Protein AF-F4WDV2-F1 (afdb_monomer)

Radius of gyration: 18.61 Å; Cα contacts (8 Å, |Δi|>4): 476; chains: 1; bounding box: 48×46×58 Å

pLDDT: mean 90.35, std 10.45, range [56.59, 98.81]

Nearest PDB structures (foldseek):
  6tpf-assembly1_A  TM=8.738E-01  e=5.816E-23  Homo sapiens
  5vo6-assembly1_A  TM=8.612E-01  e=1.354E-22  Homo sapiens
  5k7g-assembly4_D  TM=7.575E-01  e=7.265E-16  Homo sapiens
  2y7j-assembly1_B  TM=7.746E-01  e=2.003E-15  Homo sapiens
  2y7j-assembly1_D  TM=7.684E-01  e=1.790E-15  Homo sapiens

InterPro domains:
  IPR000719 Protein kinase domain [PS50011] (7-272)
  IPR001245 Serine-threonine/tyrosine-protein kinase, catalytic domain [PF07714] (9-269)
  IPR001245 Serine-threonine/tyrosine-protein kinase, catalytic domain [PR00109] (84-97)
  IPR001245 Serine-threonine/tyrosine-protein kinase, catalytic domain [PR00109] (123-141)
  IPR001245 Serine-threonine/tyrosine-protein kinase, catalytic domain [PR00109] (175-185)
  IPR001245 Serine-threonine/tyrosine-protein kinase, catalytic domain [PR00109] (194-216)
  IPR001245 Serine-threonine/tyrosine-protein kinase, catalytic domain [PR00109] (240-262)
  IPR008266 Tyrosine-protein kinase, active site [PS00109] (129-141)
  IPR011009 Protein kinase-like domain superfamily [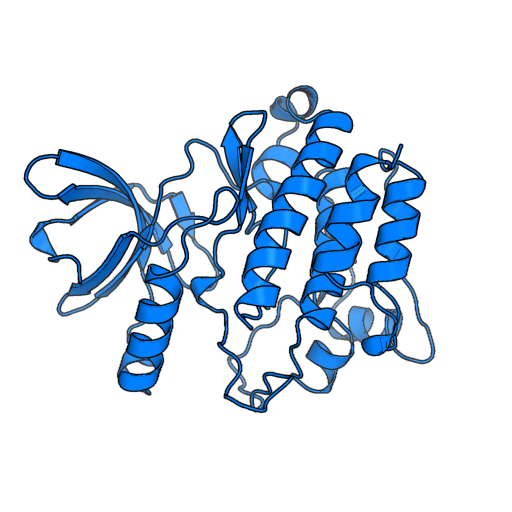SSF56112] (5-269)
  IPR017441 Protein kinase, ATP binding site [PS00107] (13-38)
  IPR020635 Tyrosine-protein kinase, catalytic domain [SM00219] (7-269)
  IPR050198 Non-receptor tyrosine kinases involved in cell signaling [PTHR24418] (2-265)

Organism: Acromyrmex echinatior (NCBI:txid103372)

Sequence (273 aa):
MIPADAIIVNKELGTGEFGVVQQGVWTNDGERIQVAIKCLSRERMQNNPIEFLKEAAIMHAIDHEHIVRLYGVVLDTNSLMLVTELAPLRSLLECLKEPSLRASFPVLSLCDFAVQIADGMQYLEAKRLIHRDLAARNILVFSKNKVKISDFGLSRALGVGKDYYQTNFNVNLKLPIAWCAPECISYLKFTSASDVWAYGVTLYEMFSYGFQPWAALTGHQILEAIDEPNFQRLEQPECCPKDYFTLMQQCWQHEPSKRPKFSELINVLPDLK

Mean predicted aligned error: 4.92 Å

Structure (mmCIF, N/CA/C/O backbone):
data_AF-F4WDV2-F1
#
_entry.id   AF-F4WDV2-F1
#
loop_
_atom_site.group_PDB
_atom_site.id
_atom_site.type_symbol
_atom_site.label_atom_id
_atom_site.label_alt_id
_atom_site.label_comp_id
_atom_site.label_asym_id
_atom_site.label_entity_id
_atom_site.label_seq_id
_atom_site.pdbx_PDB_ins_code
_atom_site.Cartn_x
_atom_site.Cartn_y
_atom_site.Cart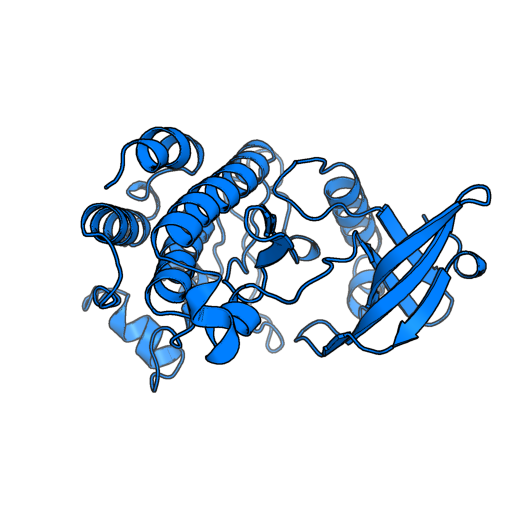n_z
_atom_site.occupancy
_atom_site.B_iso_or_equiv
_atom_site.auth_seq_id
_atom_site.auth_comp_id
_atom_site.auth_asym_id
_atom_site.auth_atom_id
_atom_site.pdbx_PDB_model_num
ATOM 1 N N . MET A 1 1 ? 10.406 -15.968 -15.740 1.00 86.94 1 MET A N 1
ATOM 2 C CA . MET A 1 1 ? 11.768 -15.392 -15.693 1.00 86.94 1 MET A CA 1
ATOM 3 C C . MET A 1 1 ? 11.940 -14.542 -16.930 1.00 86.94 1 MET A C 1
ATOM 5 O O . MET A 1 1 ? 11.650 -15.048 -18.004 1.00 86.94 1 MET A O 1
ATOM 9 N N . ILE A 1 2 ? 12.355 -13.288 -16.780 1.00 91.75 2 ILE A N 1
ATOM 10 C CA . ILE A 1 2 ? 12.647 -12.404 -17.913 1.00 91.75 2 ILE A CA 1
ATOM 11 C C . ILE A 1 2 ? 14.164 -12.457 -18.176 1.00 91.75 2 ILE A C 1
ATOM 13 O O . ILE A 1 2 ? 14.927 -12.314 -17.213 1.00 91.75 2 ILE A O 1
ATOM 17 N N . PRO A 1 3 ? 14.615 -12.695 -19.423 1.00 92.06 3 PRO A N 1
ATOM 18 C CA . PRO A 1 3 ? 16.031 -12.628 -19.786 1.00 92.06 3 PRO A CA 1
ATOM 19 C C . PRO A 1 3 ? 16.625 -11.241 -19.503 1.00 92.06 3 PRO A C 1
ATOM 21 O O . PRO A 1 3 ? 15.965 -10.226 -19.718 1.00 92.06 3 PRO A O 1
ATOM 24 N N . ALA A 1 4 ? 17.861 -11.178 -19.004 1.00 91.31 4 ALA A N 1
ATOM 25 C CA . ALA A 1 4 ? 18.482 -9.905 -18.627 1.00 91.31 4 ALA A CA 1
ATOM 26 C C . ALA A 1 4 ? 18.719 -8.978 -19.832 1.00 91.31 4 ALA A C 1
ATOM 28 O O . ALA A 1 4 ? 18.536 -7.770 -19.727 1.00 91.31 4 ALA A O 1
ATOM 29 N N . ASP A 1 5 ? 19.055 -9.555 -20.983 1.00 92.44 5 ASP A N 1
ATOM 30 C CA . ASP A 1 5 ? 19.233 -8.873 -22.268 1.00 92.44 5 ASP A CA 1
ATOM 31 C C . ASP A 1 5 ? 17.917 -8.368 -22.885 1.00 92.44 5 ASP A C 1
ATOM 33 O O . ASP A 1 5 ? 17.935 -7.486 -23.743 1.00 92.44 5 ASP A O 1
ATOM 37 N N . ALA A 1 6 ? 16.769 -8.863 -22.413 1.00 94.38 6 ALA A N 1
ATOM 38 C CA . ALA A 1 6 ? 15.453 -8.362 -22.797 1.00 94.38 6 ALA A CA 1
ATOM 39 C C . ALA A 1 6 ? 15.062 -7.063 -22.065 1.00 94.38 6 ALA A C 1
ATOM 41 O O . ALA A 1 6 ? 14.033 -6.465 -22.397 1.00 94.38 6 ALA A O 1
ATOM 42 N N . ILE A 1 7 ? 15.846 -6.624 -21.074 1.00 94.75 7 ILE A N 1
ATOM 43 C CA . ILE A 1 7 ? 15.585 -5.429 -20.269 1.00 94.75 7 ILE A CA 1
ATOM 44 C C . ILE A 1 7 ? 16.608 -4.336 -20.568 1.00 94.75 7 ILE A C 1
ATOM 46 O O . ILE A 1 7 ? 17.814 -4.533 -20.467 1.00 94.75 7 ILE A O 1
ATOM 50 N N . ILE A 1 8 ? 16.103 -3.137 -20.847 1.00 94.25 8 ILE A N 1
ATOM 51 C CA . ILE A 1 8 ? 16.900 -1.912 -20.904 1.00 94.25 8 ILE A CA 1
ATOM 52 C C . ILE A 1 8 ? 16.473 -1.025 -19.739 1.00 94.25 8 ILE A C 1
ATOM 54 O O . ILE A 1 8 ? 15.312 -0.624 -19.651 1.00 94.25 8 ILE A O 1
ATOM 58 N N . VAL A 1 9 ? 17.411 -0.731 -18.841 1.00 92.00 9 VAL A N 1
ATOM 59 C CA . VAL A 1 9 ? 17.206 0.188 -17.716 1.00 92.00 9 VAL A CA 1
ATOM 60 C C . VAL A 1 9 ? 17.490 1.616 -18.181 1.00 92.00 9 VAL A C 1
ATOM 62 O O . VAL A 1 9 ? 18.528 1.875 -18.788 1.00 92.00 9 VAL A O 1
ATOM 65 N N . ASN A 1 10 ? 16.576 2.543 -17.891 1.00 91.06 10 ASN A N 1
ATOM 66 C CA . ASN A 1 10 ? 16.672 3.943 -18.297 1.00 91.06 10 ASN A CA 1
ATOM 67 C C . ASN A 1 10 ? 16.917 4.844 -17.071 1.00 91.06 10 ASN A C 1
ATOM 69 O O . ASN A 1 10 ? 17.945 4.739 -16.406 1.00 91.06 10 ASN A O 1
ATOM 73 N N . LYS A 1 11 ? 15.992 5.772 -16.790 1.00 91.00 11 LYS A N 1
ATOM 74 C CA . LYS A 1 11 ? 16.115 6.764 -15.717 1.00 91.00 11 LYS A CA 1
ATOM 75 C C . LYS A 1 11 ? 15.611 6.224 -14.385 1.00 91.00 11 LYS A C 1
ATOM 77 O O . LYS A 1 11 ? 14.687 5.416 -14.341 1.00 91.00 11 LYS A O 1
ATOM 82 N N . GLU A 1 12 ? 16.169 6.742 -13.301 1.00 91.31 12 GLU A N 1
ATOM 83 C CA . GLU A 1 12 ? 15.612 6.558 -11.964 1.00 91.31 12 GLU A CA 1
ATOM 84 C C . GLU A 1 12 ? 14.251 7.263 -11.843 1.00 91.31 12 GLU A C 1
ATOM 86 O O . GLU A 1 12 ? 14.066 8.375 -12.343 1.00 91.31 12 GLU A O 1
ATOM 91 N N . LEU A 1 13 ? 13.289 6.584 -11.216 1.00 85.56 13 LEU A N 1
ATOM 92 C CA . LEU A 1 13 ? 11.978 7.133 -10.858 1.00 85.56 13 LEU A CA 1
ATOM 93 C C . LEU A 1 13 ? 11.937 7.544 -9.388 1.00 85.56 13 LEU A C 1
ATOM 95 O O . LEU A 1 13 ? 11.298 8.534 -9.048 1.00 85.56 13 LEU A O 1
ATOM 99 N N . GLY A 1 14 ? 12.638 6.803 -8.535 1.00 78.44 14 GLY A N 1
ATOM 100 C CA . GLY A 1 14 ? 12.817 7.145 -7.137 1.00 78.44 14 GLY A CA 1
ATOM 101 C C . GLY A 1 14 ? 13.611 6.085 -6.391 1.00 78.44 14 GLY A C 1
ATOM 102 O O . GLY A 1 14 ? 13.756 4.947 -6.841 1.00 78.44 14 GLY A O 1
ATOM 103 N N . THR A 1 15 ? 14.087 6.463 -5.213 1.00 75.06 15 THR A N 1
ATOM 104 C CA . THR A 1 15 ? 14.753 5.561 -4.279 1.00 75.06 15 THR A CA 1
ATOM 105 C C . THR A 1 15 ? 13.826 5.307 -3.094 1.00 75.06 15 THR A C 1
ATOM 107 O O . THR A 1 15 ? 13.416 6.240 -2.405 1.00 75.06 15 THR A O 1
ATOM 110 N N . GLY A 1 16 ? 13.476 4.040 -2.874 1.00 64.38 16 GLY A N 1
ATOM 111 C CA . GLY A 1 16 ? 12.686 3.592 -1.732 1.00 64.38 16 GLY A CA 1
ATOM 112 C C . GLY A 1 16 ? 13.528 2.803 -0.732 1.00 64.38 16 GLY A C 1
ATOM 113 O O . GLY A 1 16 ? 14.703 2.518 -0.952 1.00 64.38 16 GLY A O 1
ATOM 114 N N . GLU A 1 17 ? 12.899 2.384 0.365 1.00 59.44 17 GLU A N 1
ATOM 115 C CA . GLU A 1 17 ? 13.552 1.598 1.423 1.00 59.44 17 GLU A CA 1
ATOM 116 C C . GLU A 1 17 ? 14.180 0.292 0.903 1.00 59.44 17 GLU A C 1
ATOM 118 O O . GLU A 1 17 ? 15.221 -0.152 1.382 1.00 59.44 17 GLU A O 1
ATOM 123 N N . PHE A 1 18 ? 13.559 -0.304 -0.113 1.00 61.72 18 PHE A N 1
ATOM 124 C CA . PHE A 1 18 ? 13.916 -1.621 -0.638 1.00 61.72 18 PHE A CA 1
ATOM 125 C C . PHE A 1 18 ? 14.777 -1.564 -1.901 1.00 61.72 18 PHE A C 1
ATOM 127 O O . PHE A 1 18 ? 14.960 -2.593 -2.553 1.00 61.72 18 PHE A O 1
ATOM 134 N N . GLY A 1 19 ? 15.278 -0.378 -2.249 1.00 72.00 19 GLY A N 1
ATOM 135 C CA . GLY A 1 19 ? 16.142 -0.155 -3.400 1.00 72.00 19 GLY A CA 1
ATOM 136 C C . GLY A 1 19 ? 15.630 0.924 -4.345 1.00 72.00 19 GLY A C 1
ATOM 137 O O . GLY A 1 19 ? 14.669 1.646 -4.071 1.00 72.00 19 GLY A O 1
ATOM 138 N N . VAL A 1 20 ? 16.313 1.023 -5.478 1.00 82.56 20 VAL A N 1
ATOM 139 C CA . VAL A 1 20 ? 16.042 2.009 -6.523 1.00 82.56 20 VAL A CA 1
ATOM 140 C C . VAL A 1 20 ? 14.971 1.455 -7.461 1.00 82.56 20 VAL A C 1
ATOM 142 O O . VAL A 1 20 ? 15.048 0.303 -7.902 1.00 82.56 20 VAL A O 1
ATOM 145 N N . VAL A 1 21 ? 13.968 2.280 -7.759 1.00 88.56 21 VAL A N 1
ATOM 146 C CA . VAL A 1 21 ? 12.977 2.031 -8.803 1.00 88.56 21 VAL A CA 1
ATOM 147 C C . VAL A 1 21 ? 13.372 2.833 -10.033 1.00 88.56 21 VAL A C 1
ATOM 149 O O . VAL A 1 21 ? 13.553 4.050 -9.979 1.00 88.56 21 VAL A O 1
ATOM 152 N N . GLN A 1 22 ? 13.502 2.146 -11.158 1.00 91.94 22 GLN A N 1
ATOM 153 C CA . GLN A 1 22 ? 13.933 2.721 -12.424 1.00 91.94 22 GLN A CA 1
ATOM 154 C C . GLN A 1 22 ? 12.869 2.482 -13.490 1.00 91.94 22 GLN A C 1
ATOM 156 O O . GLN A 1 22 ? 12.205 1.449 -13.509 1.00 91.94 22 GLN A O 1
ATOM 161 N N . GLN A 1 23 ? 12.708 3.432 -14.400 1.00 94.62 23 GLN A N 1
ATOM 162 C CA . GLN A 1 23 ? 11.972 3.203 -15.631 1.00 94.62 23 GLN A CA 1
ATOM 163 C C . GLN A 1 23 ? 12.845 2.368 -16.562 1.00 94.62 23 GLN A C 1
ATOM 165 O O . GLN A 1 23 ? 14.052 2.592 -16.652 1.00 94.62 23 GLN A O 1
ATOM 170 N N . GLY A 1 24 ? 12.235 1.465 -17.314 1.00 95.25 24 GLY A N 1
ATOM 171 C CA . GLY A 1 24 ? 12.921 0.745 -18.371 1.00 95.25 24 GLY A CA 1
ATOM 172 C C . GLY A 1 24 ? 11.994 0.309 -19.488 1.00 95.25 24 GLY A C 1
ATOM 173 O O . GLY A 1 24 ? 10.813 0.665 -19.536 1.00 95.25 24 GLY A O 1
ATOM 174 N N . VAL A 1 25 ? 12.561 -0.473 -20.396 1.00 96.94 25 VAL A N 1
ATOM 175 C CA . VAL A 1 25 ? 11.849 -1.102 -21.501 1.00 96.94 25 VAL A CA 1
ATOM 176 C C . VAL A 1 25 ? 12.103 -2.596 -21.455 1.00 96.94 25 VAL A C 1
ATOM 178 O O . VAL A 1 25 ? 13.255 -3.026 -21.449 1.00 96.94 25 VAL A O 1
ATOM 181 N N . TRP A 1 26 ? 11.027 -3.373 -21.454 1.00 96.88 26 TRP A N 1
ATOM 182 C CA . TRP A 1 26 ? 11.071 -4.813 -21.647 1.00 96.88 26 TRP A CA 1
ATOM 183 C C . TRP A 1 26 ? 10.721 -5.146 -23.094 1.00 96.88 26 TRP A C 1
ATOM 185 O O . TRP A 1 26 ? 9.702 -4.683 -23.604 1.00 96.88 26 TRP A O 1
ATOM 195 N N . THR A 1 27 ? 11.578 -5.919 -23.757 1.00 96.69 27 THR A N 1
ATOM 196 C CA . THR A 1 27 ? 11.311 -6.459 -25.092 1.00 96.69 27 THR A CA 1
ATOM 197 C C . THR A 1 27 ? 10.801 -7.889 -24.959 1.00 96.69 27 THR A C 1
ATOM 199 O O . THR A 1 27 ? 11.555 -8.774 -24.563 1.00 96.69 27 THR A O 1
ATOM 202 N N . ASN A 1 28 ? 9.531 -8.117 -25.284 1.00 92.94 28 ASN A N 1
ATOM 203 C CA . ASN A 1 28 ? 8.899 -9.433 -25.242 1.00 92.94 28 ASN A CA 1
ATOM 204 C C . ASN A 1 28 ? 8.371 -9.788 -26.631 1.00 92.94 28 ASN A C 1
ATOM 206 O O . ASN A 1 28 ? 7.514 -9.079 -27.146 1.00 92.94 28 ASN A O 1
ATOM 210 N N . ASP A 1 29 ? 8.905 -10.839 -27.254 1.00 91.94 29 ASP A N 1
ATOM 211 C CA . ASP A 1 29 ? 8.503 -11.284 -28.600 1.00 91.94 29 ASP A CA 1
ATOM 212 C C . ASP A 1 29 ? 8.482 -10.155 -29.657 1.00 91.94 29 ASP A C 1
ATOM 214 O O . ASP A 1 29 ? 7.641 -10.106 -30.552 1.00 91.94 29 ASP A O 1
ATOM 218 N N . GLY A 1 30 ? 9.434 -9.220 -29.547 1.00 90.56 30 GLY A N 1
ATOM 219 C CA . GLY A 1 30 ? 9.564 -8.056 -30.431 1.00 90.56 30 GLY A CA 1
ATOM 220 C C . GLY A 1 30 ? 8.730 -6.834 -30.025 1.00 90.56 30 GLY A C 1
ATOM 221 O O . GLY A 1 30 ? 8.971 -5.743 -30.544 1.00 90.56 30 GLY A O 1
ATOM 222 N N . GLU A 1 31 ? 7.811 -6.964 -29.068 1.00 95.06 31 GLU A N 1
ATOM 223 C CA . GLU A 1 31 ? 7.051 -5.846 -28.509 1.00 95.06 31 GLU A CA 1
ATOM 224 C C . GLU A 1 31 ? 7.854 -5.126 -27.418 1.00 95.06 31 GLU A C 1
ATOM 226 O O . GLU A 1 31 ? 8.453 -5.755 -26.546 1.00 95.06 31 GLU A O 1
ATOM 231 N N . ARG A 1 32 ? 7.871 -3.787 -27.454 1.00 95.69 32 ARG A N 1
ATOM 232 C CA . ARG A 1 32 ? 8.576 -2.951 -26.472 1.00 95.69 32 ARG A CA 1
ATOM 233 C C . ARG A 1 32 ? 7.591 -2.363 -25.470 1.00 95.69 32 ARG A C 1
ATOM 235 O O . ARG A 1 32 ? 6.842 -1.446 -25.799 1.00 95.69 32 ARG A O 1
ATOM 242 N N . ILE A 1 33 ? 7.661 -2.834 -24.233 1.00 96.25 33 ILE A N 1
ATOM 243 C CA . ILE A 1 33 ? 6.753 -2.472 -23.144 1.00 96.25 33 ILE A CA 1
ATOM 244 C C . ILE A 1 33 ? 7.486 -1.549 -22.166 1.00 96.25 33 ILE A C 1
ATOM 246 O O . ILE A 1 33 ? 8.596 -1.852 -21.730 1.00 96.25 33 ILE A O 1
ATOM 250 N N . GLN A 1 34 ? 6.879 -0.413 -21.811 1.00 96.81 34 GLN A N 1
ATOM 251 C CA . GLN A 1 34 ? 7.399 0.452 -20.744 1.00 96.81 34 GLN A CA 1
ATOM 252 C C . GLN A 1 34 ? 7.148 -0.201 -19.381 1.00 96.81 34 GLN A C 1
ATOM 254 O O . GLN A 1 34 ? 6.024 -0.604 -19.082 1.00 96.81 34 GLN A O 1
ATOM 259 N N . VAL A 1 35 ? 8.189 -0.287 -18.555 1.00 96.62 35 VAL A N 1
ATOM 260 C CA . VAL A 1 35 ? 8.154 -1.014 -17.280 1.00 96.62 35 VAL A CA 1
ATOM 261 C C . VAL A 1 35 ? 8.769 -0.201 -16.149 1.00 96.62 35 VAL A C 1
ATOM 263 O O . VAL A 1 35 ? 9.624 0.660 -16.377 1.00 96.62 35 VAL A O 1
ATOM 266 N N . ALA A 1 36 ? 8.343 -0.496 -14.925 1.00 94.94 36 ALA A N 1
ATOM 267 C CA . ALA A 1 36 ? 9.077 -0.128 -13.724 1.00 94.94 36 ALA A CA 1
ATOM 268 C C . ALA A 1 36 ? 9.936 -1.321 -13.281 1.00 94.94 36 ALA A C 1
ATOM 270 O O . ALA A 1 36 ? 9.504 -2.474 -13.329 1.00 94.94 36 ALA A O 1
ATOM 271 N N . ILE A 1 37 ? 11.174 -1.036 -12.890 1.00 92.88 37 ILE A N 1
ATOM 272 C CA . ILE A 1 37 ? 12.199 -2.014 -12.540 1.00 92.88 37 ILE A CA 1
ATOM 273 C C . ILE A 1 37 ? 12.651 -1.701 -11.124 1.00 92.88 37 ILE A C 1
ATOM 275 O O . ILE A 1 37 ? 13.273 -0.668 -10.879 1.00 92.88 37 ILE A O 1
ATOM 279 N N . LYS A 1 38 ? 12.332 -2.588 -10.184 1.00 88.81 38 LYS A N 1
ATOM 280 C CA . LYS A 1 38 ? 12.777 -2.470 -8.796 1.00 88.81 38 LYS A CA 1
ATOM 281 C C . LYS A 1 38 ? 13.980 -3.372 -8.569 1.00 88.81 38 LYS A C 1
ATOM 283 O O . LYS A 1 38 ? 13.849 -4.597 -8.614 1.00 88.81 38 LYS A O 1
ATOM 288 N N . CYS A 1 39 ? 15.131 -2.763 -8.311 1.00 83.44 39 CYS A N 1
ATOM 289 C CA . CYS A 1 39 ? 16.376 -3.467 -8.024 1.00 83.44 39 CYS A CA 1
ATOM 290 C C . CYS A 1 39 ? 16.431 -3.835 -6.536 1.00 83.44 39 CYS A C 1
ATOM 292 O O . CYS A 1 39 ? 16.466 -2.957 -5.677 1.00 83.44 39 CYS A O 1
ATOM 294 N N . LEU A 1 40 ? 16.431 -5.132 -6.233 1.00 76.81 40 LEU A N 1
ATOM 295 C CA . LEU A 1 40 ? 16.476 -5.669 -4.874 1.00 76.81 40 LEU A CA 1
ATOM 296 C C . LEU A 1 40 ? 17.886 -6.159 -4.517 1.00 76.81 40 LEU A C 1
ATOM 298 O O . LEU A 1 40 ? 18.625 -6.654 -5.371 1.00 76.81 40 LEU A O 1
ATOM 302 N N . SER A 1 41 ? 18.230 -6.107 -3.225 1.00 70.94 41 SER A N 1
ATOM 303 C CA . SER A 1 41 ? 19.430 -6.779 -2.707 1.00 70.94 41 SER A CA 1
ATOM 304 C C . SER A 1 41 ? 19.340 -8.296 -2.920 1.00 70.94 41 SER A C 1
ATOM 306 O O . SER A 1 41 ? 18.325 -8.924 -2.598 1.00 70.94 41 SER A O 1
ATOM 308 N N . ARG A 1 42 ? 20.429 -8.906 -3.411 1.00 70.94 42 ARG A N 1
ATOM 309 C CA . ARG A 1 42 ? 20.546 -10.366 -3.579 1.00 70.94 42 ARG A CA 1
ATOM 310 C C . ARG A 1 42 ? 20.548 -11.128 -2.258 1.00 70.94 42 ARG A C 1
ATOM 312 O O . ARG A 1 42 ? 20.248 -12.317 -2.270 1.00 70.94 42 ARG A O 1
ATOM 319 N N . GLU A 1 43 ? 20.820 -10.464 -1.137 1.00 70.12 43 GLU A N 1
ATOM 320 C CA . GLU A 1 43 ? 20.927 -11.099 0.180 1.00 70.12 43 GLU A CA 1
ATOM 321 C C . GLU A 1 43 ? 19.657 -11.887 0.544 1.00 70.12 43 GLU A C 1
ATOM 323 O O . GLU A 1 43 ? 19.734 -13.036 0.976 1.00 70.12 43 GLU A O 1
ATOM 328 N N . ARG A 1 44 ? 18.466 -11.333 0.265 1.00 65.31 44 ARG A N 1
ATOM 329 C CA . ARG A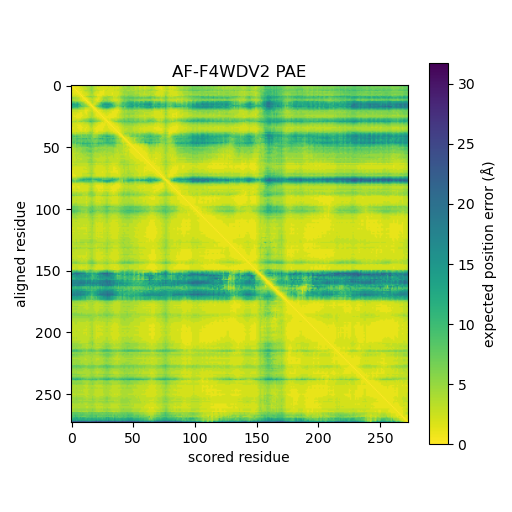 1 44 ? 17.189 -12.022 0.529 1.00 65.31 44 ARG A CA 1
ATOM 330 C C . ARG A 1 44 ? 17.058 -13.321 -0.272 1.00 65.31 44 ARG A C 1
ATOM 332 O O . ARG A 1 44 ? 16.596 -14.324 0.265 1.00 65.31 44 ARG A O 1
ATOM 339 N N . MET A 1 45 ? 17.463 -13.302 -1.540 1.00 72.19 45 MET A N 1
ATOM 340 C CA . MET A 1 45 ? 17.409 -14.473 -2.417 1.00 72.19 45 MET A CA 1
ATOM 341 C C . MET A 1 45 ? 18.486 -15.499 -2.052 1.00 72.19 45 MET A C 1
ATOM 343 O O . MET A 1 45 ? 18.199 -16.688 -2.050 1.00 72.19 45 MET A O 1
ATOM 347 N N . GLN A 1 46 ? 19.692 -15.062 -1.684 1.00 77.06 46 GLN A N 1
ATOM 348 C CA . GLN A 1 46 ? 20.779 -15.952 -1.261 1.00 77.06 46 GLN A CA 1
ATOM 349 C C . GLN A 1 46 ? 20.460 -16.666 0.055 1.00 77.06 46 GLN A C 1
ATOM 351 O O . GLN A 1 46 ? 20.743 -17.854 0.188 1.00 77.06 46 GLN A O 1
ATOM 356 N N . ASN A 1 47 ? 19.822 -15.965 0.996 1.00 73.81 47 ASN A N 1
ATOM 357 C CA . ASN A 1 47 ? 19.453 -16.529 2.291 1.00 73.81 47 ASN A CA 1
ATOM 358 C C . ASN A 1 47 ? 18.324 -17.564 2.180 1.00 73.81 47 ASN A C 1
ATOM 360 O O . ASN A 1 47 ? 18.351 -18.564 2.895 1.00 73.81 47 ASN A O 1
ATOM 364 N N . ASN A 1 48 ? 17.332 -17.350 1.302 1.00 73.62 48 ASN A N 1
ATOM 365 C CA . ASN A 1 48 ? 16.274 -18.335 1.060 1.00 73.62 48 ASN A CA 1
ATOM 366 C C . ASN A 1 48 ? 15.727 -18.301 -0.386 1.00 73.62 48 ASN A C 1
ATOM 368 O O . ASN A 1 48 ? 14.668 -17.716 -0.646 1.00 73.62 48 ASN A O 1
ATOM 372 N N . PRO A 1 49 ? 16.401 -18.963 -1.345 1.00 78.38 49 PRO A N 1
ATOM 373 C CA . PRO A 1 49 ? 16.045 -18.869 -2.761 1.00 78.38 49 PRO A CA 1
ATOM 374 C C . PRO A 1 49 ? 14.708 -19.544 -3.084 1.00 78.38 49 PRO A C 1
ATOM 376 O O . PRO A 1 49 ? 13.969 -19.076 -3.948 1.00 78.38 49 PRO A O 1
ATOM 379 N N . ILE A 1 50 ? 14.369 -20.631 -2.382 1.00 78.75 50 ILE A N 1
ATOM 380 C CA . ILE A 1 50 ? 13.120 -21.374 -2.605 1.00 78.75 50 ILE A CA 1
ATOM 381 C C . ILE A 1 50 ? 11.920 -20.538 -2.165 1.00 78.75 50 ILE A C 1
ATOM 383 O O . ILE A 1 50 ? 10.924 -20.467 -2.883 1.00 78.75 50 ILE A O 1
ATOM 387 N N . GLU A 1 51 ? 11.995 -19.915 -0.989 1.00 75.69 51 GLU A N 1
ATOM 388 C CA . GLU A 1 51 ? 10.926 -19.046 -0.496 1.00 75.69 51 GLU A CA 1
ATOM 389 C C . GLU A 1 51 ? 10.768 -17.818 -1.394 1.00 75.69 51 GLU A C 1
ATOM 391 O O . GLU A 1 51 ? 9.651 -17.506 -1.797 1.00 75.69 51 GLU A O 1
ATOM 396 N N . PHE A 1 52 ? 11.880 -17.207 -1.813 1.00 78.12 52 PHE A N 1
ATOM 397 C CA . PHE A 1 52 ? 11.857 -16.089 -2.750 1.00 78.12 52 PHE A CA 1
ATOM 398 C C . PHE A 1 52 ? 11.161 -16.441 -4.078 1.00 78.12 52 PHE A C 1
ATOM 400 O O . PHE A 1 52 ? 10.290 -15.704 -4.536 1.00 78.12 52 PHE A O 1
ATOM 407 N N . LEU A 1 53 ? 11.501 -17.578 -4.696 1.00 79.31 53 LEU A N 1
ATOM 408 C CA . LEU A 1 53 ? 10.872 -18.002 -5.954 1.00 79.31 53 LEU A CA 1
ATOM 409 C C . LEU A 1 53 ? 9.384 -18.327 -5.784 1.00 79.31 53 LEU A C 1
ATOM 411 O O . LEU A 1 53 ? 8.595 -18.036 -6.682 1.00 79.31 53 LEU A O 1
ATOM 415 N N . LYS A 1 54 ? 8.986 -18.900 -4.641 1.00 80.56 54 LYS A N 1
ATOM 416 C CA . LYS A 1 54 ? 7.568 -19.119 -4.319 1.00 80.56 54 LYS A CA 1
ATOM 417 C C . LYS A 1 54 ? 6.813 -17.797 -4.223 1.00 80.56 54 LYS A C 1
ATOM 419 O O . LYS A 1 54 ? 5.737 -17.682 -4.796 1.00 80.56 54 LYS A O 1
ATOM 424 N N . GLU A 1 55 ? 7.379 -16.802 -3.547 1.00 78.56 55 GLU A N 1
ATOM 425 C CA . GLU A 1 55 ? 6.784 -15.465 -3.454 1.00 78.56 55 GLU A CA 1
ATOM 426 C C . GLU A 1 55 ? 6.673 -14.803 -4.823 1.00 78.56 55 GLU A C 1
ATOM 428 O O . GLU A 1 55 ? 5.595 -14.342 -5.187 1.00 78.56 55 GLU A O 1
ATOM 433 N N . ALA A 1 56 ? 7.741 -14.839 -5.622 1.00 81.94 56 ALA A N 1
ATOM 434 C CA . ALA A 1 56 ? 7.731 -14.300 -6.976 1.00 81.94 56 ALA A CA 1
ATOM 435 C C . ALA A 1 56 ? 6.671 -14.979 -7.862 1.00 81.94 56 ALA A C 1
ATOM 437 O O . ALA A 1 56 ? 5.985 -14.302 -8.625 1.00 81.94 56 ALA A O 1
ATOM 438 N N . ALA A 1 57 ? 6.499 -16.301 -7.747 1.00 85.75 57 ALA A N 1
ATOM 439 C CA . ALA A 1 57 ? 5.474 -17.040 -8.481 1.00 85.75 57 ALA A CA 1
ATOM 440 C C . ALA A 1 57 ? 4.052 -16.657 -8.041 1.00 85.75 57 ALA A C 1
ATOM 442 O O . ALA A 1 57 ? 3.182 -16.463 -8.888 1.00 85.75 57 ALA A O 1
ATOM 443 N N . ILE A 1 58 ? 3.824 -16.507 -6.733 1.00 86.31 58 ILE A N 1
ATOM 444 C CA . ILE A 1 58 ? 2.541 -16.046 -6.190 1.00 86.31 58 ILE A CA 1
ATOM 445 C C . ILE A 1 58 ? 2.231 -14.641 -6.698 1.00 86.31 58 ILE A C 1
ATOM 447 O O . ILE A 1 58 ? 1.141 -14.419 -7.213 1.00 86.31 58 ILE A O 1
ATOM 451 N N . MET A 1 59 ? 3.191 -13.716 -6.612 1.00 85.44 59 MET A N 1
ATOM 452 C CA . MET A 1 59 ? 3.026 -12.349 -7.103 1.00 85.44 59 MET A CA 1
ATOM 453 C C . MET A 1 59 ? 2.746 -12.297 -8.603 1.00 85.44 59 MET A C 1
ATOM 455 O O . MET A 1 59 ? 1.919 -11.510 -9.044 1.00 85.44 59 MET A O 1
ATOM 459 N N . HIS A 1 60 ? 3.433 -13.127 -9.388 1.00 89.75 60 HIS A N 1
ATOM 460 C CA . HIS A 1 60 ? 3.244 -13.187 -10.835 1.00 89.75 60 HIS A CA 1
ATOM 461 C C . HIS A 1 60 ? 1.852 -13.703 -11.222 1.00 89.75 60 HIS A C 1
ATOM 463 O O . HIS A 1 60 ? 1.313 -13.303 -12.248 1.00 89.75 60 HIS A O 1
ATOM 469 N N . ALA A 1 61 ? 1.258 -14.568 -10.395 1.00 91.50 61 ALA A N 1
ATOM 470 C CA . ALA A 1 61 ? -0.093 -15.085 -10.596 1.00 91.50 61 ALA A CA 1
ATOM 471 C C . ALA A 1 61 ? -1.202 -14.098 -10.180 1.00 91.50 61 ALA A C 1
ATOM 473 O O . ALA A 1 61 ? -2.383 -14.392 -10.372 1.00 91.50 61 ALA A O 1
ATOM 474 N N . ILE A 1 62 ? -0.854 -12.953 -9.582 1.00 92.44 62 ILE A N 1
ATOM 475 C CA . ILE A 1 62 ? -1.816 -11.898 -9.267 1.00 92.44 62 ILE A CA 1
ATOM 476 C C . ILE A 1 62 ? -2.159 -11.132 -10.541 1.00 92.44 62 ILE A C 1
ATOM 478 O O . ILE A 1 62 ? -1.296 -10.530 -11.176 1.00 92.44 62 ILE A O 1
ATOM 482 N N . ASP A 1 63 ? -3.446 -11.136 -10.873 1.00 94.12 63 ASP A N 1
ATOM 483 C CA . ASP A 1 63 ? -4.022 -10.377 -11.972 1.00 94.12 63 ASP A CA 1
ATOM 484 C C . ASP A 1 63 ? -5.324 -9.747 -11.478 1.00 94.12 63 ASP A C 1
ATOM 486 O O . ASP A 1 63 ? -6.295 -10.446 -11.183 1.00 94.12 63 ASP A O 1
ATOM 490 N N . HIS A 1 64 ? -5.298 -8.433 -11.272 1.00 97.19 64 HIS A N 1
ATOM 491 C CA . HIS A 1 64 ? -6.423 -7.683 -10.735 1.00 97.19 64 HIS A CA 1
ATOM 492 C C . HIS A 1 64 ? -6.369 -6.228 -11.200 1.00 97.19 64 HIS A C 1
ATOM 494 O O . HIS A 1 64 ? -5.293 -5.638 -11.305 1.00 97.19 64 HIS A O 1
ATOM 500 N N . GLU A 1 65 ? -7.531 -5.621 -11.440 1.00 97.56 65 GLU A N 1
ATOM 501 C CA . GLU A 1 65 ? -7.609 -4.282 -12.026 1.00 97.56 65 GLU A CA 1
ATOM 502 C C . GLU A 1 65 ? -6.932 -3.199 -11.166 1.00 97.56 65 GLU A C 1
ATOM 504 O O . GLU A 1 65 ? -6.276 -2.301 -11.705 1.00 97.56 65 GLU A O 1
ATOM 509 N N . HIS A 1 66 ? -7.047 -3.326 -9.843 1.00 98.19 66 HIS A N 1
ATOM 510 C CA . HIS A 1 66 ? -6.541 -2.373 -8.851 1.00 98.19 66 HIS A CA 1
ATOM 511 C C . HIS A 1 66 ? -5.227 -2.808 -8.182 1.00 98.19 66 HIS A C 1
ATOM 513 O O . HIS A 1 66 ? -4.864 -2.295 -7.125 1.00 98.19 66 HIS A O 1
ATOM 519 N N . ILE A 1 67 ? -4.491 -3.749 -8.783 1.00 97.19 67 ILE A N 1
ATOM 520 C CA . ILE A 1 67 ? -3.171 -4.188 -8.307 1.00 97.19 67 ILE A CA 1
ATOM 521 C C . ILE A 1 67 ? -2.171 -4.094 -9.460 1.00 97.19 67 ILE A C 1
ATOM 523 O O . ILE A 1 67 ? -2.470 -4.471 -10.592 1.00 97.19 67 ILE A O 1
ATOM 527 N N . VAL A 1 68 ? -0.982 -3.561 -9.184 1.00 95.75 68 VAL A N 1
ATOM 528 C CA . VAL A 1 68 ? 0.098 -3.457 -10.169 1.00 95.75 68 VAL A CA 1
ATOM 529 C C . VAL A 1 68 ? 0.534 -4.854 -10.600 1.00 95.75 68 VAL A C 1
ATOM 531 O O . VAL A 1 68 ? 0.937 -5.676 -9.778 1.00 95.75 68 VAL A O 1
ATOM 534 N N . ARG A 1 69 ? 0.497 -5.132 -11.902 1.00 94.75 69 ARG A N 1
ATOM 535 C CA . ARG A 1 69 ? 0.892 -6.447 -12.418 1.00 94.75 69 ARG A CA 1
ATOM 536 C C . ARG A 1 69 ? 2.409 -6.634 -12.365 1.00 94.75 69 ARG A C 1
ATOM 538 O O . ARG A 1 69 ? 3.178 -5.783 -12.821 1.00 94.75 69 ARG A O 1
ATOM 545 N N . LEU A 1 70 ? 2.840 -7.790 -11.859 1.00 93.50 70 LEU A N 1
ATOM 546 C CA . LEU A 1 70 ? 4.219 -8.259 -11.983 1.00 93.50 70 LEU A CA 1
ATOM 547 C C . LEU A 1 70 ? 4.378 -9.019 -13.304 1.00 93.50 70 LEU A C 1
ATOM 549 O O . LEU A 1 70 ? 3.881 -10.137 -13.453 1.00 93.50 70 LEU A O 1
ATOM 553 N N . TYR A 1 71 ? 5.138 -8.457 -14.239 1.00 93.88 71 TYR A N 1
ATOM 554 C CA . TYR A 1 71 ? 5.480 -9.146 -15.483 1.00 93.88 71 TYR A CA 1
ATOM 555 C C . TYR A 1 71 ? 6.458 -10.292 -15.250 1.00 93.88 71 TYR A C 1
ATOM 557 O O . TYR A 1 71 ? 6.333 -11.356 -15.850 1.00 93.88 71 TYR A O 1
ATOM 565 N N . GLY A 1 72 ? 7.408 -10.107 -14.339 1.00 91.56 72 GLY A N 1
ATOM 566 C CA . GLY A 1 72 ? 8.308 -11.173 -13.945 1.00 91.56 72 GLY A CA 1
ATOM 567 C C . GLY A 1 72 ? 9.495 -10.676 -13.146 1.00 91.56 72 GLY A C 1
ATOM 568 O O . GLY A 1 72 ? 9.554 -9.528 -12.708 1.00 91.56 72 GLY A O 1
ATOM 569 N N . VAL A 1 73 ? 10.454 -11.577 -12.969 1.00 90.38 73 VAL A N 1
ATOM 570 C CA . VAL A 1 73 ? 11.715 -11.288 -12.292 1.00 90.38 73 VAL A CA 1
ATOM 571 C C . VAL A 1 73 ? 12.881 -11.534 -13.236 1.00 90.38 73 VAL A C 1
ATOM 573 O O . VAL A 1 73 ? 12.843 -12.469 -14.047 1.00 90.38 73 VAL A O 1
ATOM 576 N N . VAL A 1 74 ? 13.911 -10.705 -13.110 1.00 90.12 74 VAL A N 1
ATOM 577 C CA . VAL A 1 74 ? 15.195 -10.864 -13.792 1.00 90.12 74 VAL A CA 1
ATOM 578 C C . VAL A 1 74 ? 16.233 -11.263 -12.760 1.00 90.12 74 VAL A C 1
ATOM 580 O O . VAL A 1 74 ? 16.337 -10.656 -11.691 1.00 90.12 74 VAL A O 1
ATOM 583 N N . LEU A 1 75 ? 17.006 -12.283 -13.105 1.00 84.75 75 LEU A N 1
ATOM 584 C CA . LEU A 1 75 ? 18.176 -12.712 -12.359 1.00 84.75 75 LEU A CA 1
ATOM 585 C C . LEU A 1 75 ? 19.384 -12.517 -13.274 1.00 84.75 75 LEU A C 1
ATOM 587 O O . LEU A 1 75 ? 19.637 -13.354 -14.134 1.00 84.75 75 LEU A O 1
ATOM 591 N N . ASP A 1 76 ? 20.109 -11.418 -13.090 1.00 76.81 76 ASP A N 1
ATOM 592 C CA . ASP A 1 76 ? 21.416 -11.199 -13.718 1.00 76.81 76 ASP A CA 1
ATOM 593 C C . ASP A 1 76 ? 22.516 -11.372 -12.671 1.00 76.81 76 ASP A C 1
ATOM 595 O O . ASP A 1 76 ? 22.273 -11.165 -11.486 1.00 76.81 76 ASP A O 1
ATOM 599 N N . THR A 1 77 ? 23.717 -11.748 -13.095 1.00 69.19 77 THR A N 1
ATOM 600 C CA . THR A 1 77 ? 24.915 -12.064 -12.304 1.00 69.19 77 THR A CA 1
ATOM 601 C C . THR A 1 77 ? 25.051 -11.247 -11.011 1.00 69.19 77 THR A C 1
ATOM 603 O O . THR A 1 77 ? 25.302 -11.829 -9.956 1.00 69.19 77 THR A O 1
ATOM 606 N N . ASN A 1 78 ? 24.779 -9.935 -11.060 1.00 68.50 78 ASN A N 1
ATOM 607 C CA . ASN A 1 78 ? 24.898 -9.024 -9.917 1.00 68.50 78 ASN A CA 1
ATOM 608 C C . ASN A 1 78 ? 23.578 -8.400 -9.422 1.00 68.50 78 ASN A C 1
ATOM 610 O O . ASN A 1 78 ? 23.593 -7.723 -8.396 1.00 68.50 78 ASN A O 1
ATOM 614 N N . SER A 1 79 ? 22.435 -8.620 -10.081 1.00 73.31 79 SER A N 1
ATOM 615 C CA . SER A 1 79 ? 21.176 -7.935 -9.748 1.00 73.31 79 SER A CA 1
ATOM 616 C C . SER A 1 79 ? 19.964 -8.871 -9.726 1.00 73.31 79 SER A C 1
ATOM 618 O O . SER A 1 79 ? 19.864 -9.845 -10.475 1.00 73.31 79 SER A O 1
ATOM 620 N N . LEU A 1 80 ? 19.042 -8.589 -8.805 1.00 84.50 80 LEU A N 1
ATOM 621 C CA . LEU A 1 80 ? 17.703 -9.162 -8.773 1.00 84.50 80 LEU A CA 1
ATOM 622 C C . LEU A 1 80 ? 16.723 -8.028 -9.060 1.00 84.50 80 LEU A C 1
ATOM 624 O O . LEU A 1 80 ? 16.694 -7.048 -8.317 1.00 84.50 80 LEU A O 1
ATOM 628 N N . MET A 1 81 ? 15.926 -8.160 -10.117 1.00 88.56 81 MET A N 1
ATOM 629 C CA . MET A 1 81 ? 14.987 -7.114 -10.521 1.00 88.56 81 MET A CA 1
ATOM 630 C C . MET A 1 81 ? 13.560 -7.647 -10.565 1.00 88.56 81 MET A C 1
ATOM 632 O O . MET A 1 81 ? 13.313 -8.719 -11.119 1.00 88.56 81 MET A O 1
ATOM 636 N N . LEU A 1 82 ? 12.623 -6.885 -10.008 1.00 89.81 82 LEU A N 1
ATOM 637 C CA . LEU A 1 82 ? 11.192 -7.076 -10.234 1.00 89.81 82 LEU A CA 1
ATOM 638 C C . LEU A 1 82 ? 10.755 -6.146 -11.363 1.00 89.81 82 LEU A C 1
ATOM 640 O O . LEU A 1 82 ? 11.024 -4.947 -11.298 1.00 89.81 82 LEU A O 1
ATOM 644 N N . VAL A 1 83 ? 10.091 -6.696 -12.377 1.00 93.75 83 VAL A N 1
ATOM 645 C CA . VAL A 1 83 ? 9.617 -5.949 -13.545 1.00 93.75 83 VAL A CA 1
ATOM 646 C C . VAL A 1 83 ? 8.098 -5.869 -13.485 1.00 93.75 83 VAL A C 1
ATOM 648 O O . VAL A 1 83 ? 7.418 -6.897 -13.542 1.00 93.75 83 VAL A O 1
ATOM 651 N N . THR A 1 84 ? 7.562 -4.659 -13.361 1.00 94.56 84 THR A N 1
ATOM 652 C CA . THR A 1 84 ? 6.124 -4.404 -13.203 1.00 94.56 84 THR A CA 1
ATOM 653 C C . THR A 1 84 ? 5.597 -3.439 -14.256 1.00 94.56 84 THR A C 1
ATOM 655 O O . THR A 1 84 ? 6.360 -2.798 -14.987 1.00 94.56 84 THR A O 1
ATOM 658 N N . GLU A 1 85 ? 4.272 -3.301 -14.306 1.00 94.50 85 GLU A N 1
ATOM 659 C CA . GLU A 1 85 ? 3.625 -2.190 -15.007 1.00 94.50 85 GLU A CA 1
ATOM 660 C C . GLU A 1 85 ? 4.230 -0.856 -14.561 1.00 94.50 85 GLU A C 1
ATOM 662 O O . GLU A 1 85 ? 4.481 -0.636 -13.372 1.00 94.50 85 GLU A O 1
ATOM 667 N N . LEU A 1 86 ? 4.447 0.040 -15.522 1.00 95.31 86 LEU A N 1
ATOM 668 C CA . LEU A 1 86 ? 4.824 1.415 -15.239 1.00 95.31 86 LEU A CA 1
ATOM 669 C C . LEU A 1 86 ? 3.559 2.249 -15.031 1.00 95.31 86 LEU A C 1
ATOM 671 O O . LEU A 1 86 ? 2.755 2.392 -15.953 1.00 95.31 86 LEU A O 1
ATOM 675 N N . ALA A 1 87 ? 3.408 2.842 -13.849 1.00 94.38 87 ALA A N 1
ATOM 676 C CA . ALA A 1 87 ? 2.410 3.881 -13.638 1.00 94.38 87 ALA A CA 1
ATOM 677 C C . ALA A 1 87 ? 2.819 5.146 -14.424 1.00 94.38 87 ALA A C 1
ATOM 679 O O . ALA A 1 87 ? 3.945 5.618 -14.255 1.00 94.38 87 ALA A O 1
ATOM 680 N N . PRO A 1 88 ? 1.951 5.708 -15.289 1.00 92.19 88 PRO A N 1
ATOM 681 C CA . PRO A 1 88 ? 2.275 6.922 -16.042 1.00 92.19 88 PRO A CA 1
ATOM 682 C C . PRO A 1 88 ? 2.431 8.170 -15.168 1.00 92.19 88 PRO A C 1
ATOM 684 O O . PRO A 1 88 ? 3.059 9.142 -15.590 1.00 92.19 88 PRO A O 1
ATOM 687 N N . LEU A 1 89 ? 1.825 8.165 -13.979 1.00 90.81 89 LEU A N 1
ATOM 688 C CA . LEU A 1 89 ? 1.952 9.227 -12.989 1.00 90.81 89 LEU A CA 1
ATOM 689 C C . LEU A 1 89 ? 2.801 8.733 -11.806 1.00 90.81 89 LEU A C 1
ATOM 691 O O . LEU A 1 89 ? 3.561 7.775 -11.915 1.00 90.81 89 LEU A O 1
ATOM 695 N N . ARG A 1 90 ? 2.717 9.439 -10.680 1.00 92.44 90 ARG A N 1
ATOM 696 C CA . ARG A 1 90 ? 3.511 9.188 -9.474 1.00 92.44 90 ARG A CA 1
ATOM 697 C C . ARG A 1 90 ? 2.712 8.385 -8.447 1.00 92.44 90 ARG A C 1
ATOM 699 O O . ARG A 1 90 ? 1.582 7.962 -8.716 1.00 92.44 90 ARG A O 1
ATOM 706 N N . SER A 1 91 ? 3.286 8.186 -7.262 1.00 95.44 91 SER A N 1
ATOM 707 C CA . SER A 1 91 ? 2.496 7.712 -6.127 1.00 95.44 91 SER A CA 1
ATOM 708 C C . SER A 1 91 ? 1.363 8.692 -5.803 1.00 95.44 91 SER A C 1
ATOM 710 O O . SER A 1 91 ? 1.468 9.902 -6.034 1.00 95.44 91 SER A O 1
ATOM 712 N N . LEU A 1 92 ? 0.271 8.179 -5.238 1.00 97.44 92 LEU A N 1
ATOM 713 C CA . LEU A 1 92 ? -0.862 8.987 -4.810 1.00 97.44 92 LEU A CA 1
ATOM 714 C C . LEU A 1 92 ? -0.415 10.017 -3.768 1.00 97.44 92 LEU A C 1
ATOM 716 O O . LEU A 1 92 ? -0.821 11.171 -3.850 1.00 97.44 92 LEU A O 1
ATOM 720 N N . LEU A 1 93 ? 0.486 9.645 -2.853 1.00 96.88 93 LEU A N 1
ATOM 721 C CA . LEU A 1 93 ? 1.056 10.576 -1.876 1.00 96.88 93 LEU A CA 1
ATOM 722 C C . LEU A 1 93 ? 1.750 11.778 -2.537 1.00 96.88 93 LEU A C 1
ATOM 724 O O . LEU A 1 93 ? 1.515 12.917 -2.138 1.00 96.88 93 LEU A O 1
ATOM 728 N N . GLU A 1 94 ? 2.594 11.544 -3.545 1.00 95.44 94 GLU A N 1
ATOM 729 C CA . GLU A 1 94 ? 3.261 12.626 -4.282 1.00 95.44 94 GLU A CA 1
ATOM 730 C C . GLU A 1 94 ? 2.263 13.503 -5.038 1.00 95.44 94 GLU A C 1
ATOM 732 O O . GLU A 1 94 ? 2.409 14.723 -5.069 1.00 95.44 94 GLU A O 1
ATOM 737 N N . CYS A 1 95 ? 1.239 12.891 -5.633 1.00 96.12 95 CYS A N 1
ATOM 738 C CA . CYS A 1 95 ? 0.171 13.610 -6.313 1.00 96.12 95 CYS A CA 1
ATOM 739 C C . CYS A 1 95 ? -0.649 14.493 -5.360 1.00 96.12 95 CYS A C 1
ATOM 741 O O . CYS A 1 95 ? -0.984 15.616 -5.728 1.00 96.12 95 CYS A O 1
ATOM 743 N N . LEU A 1 96 ? -0.945 14.018 -4.147 1.00 96.12 96 LEU A N 1
ATOM 744 C CA . LEU A 1 96 ? -1.725 14.757 -3.150 1.00 96.12 96 LEU A CA 1
ATOM 745 C C . LEU A 1 96 ? -0.941 15.908 -2.516 1.00 96.12 96 LEU A C 1
ATOM 747 O O . LEU A 1 96 ? -1.512 16.969 -2.264 1.00 96.12 96 LEU A O 1
ATOM 751 N N . LYS A 1 97 ? 0.363 15.709 -2.286 1.00 95.75 97 LYS A N 1
ATOM 752 C CA . LYS A 1 97 ? 1.254 16.736 -1.727 1.00 95.75 97 LYS A CA 1
ATOM 753 C C . LYS A 1 97 ? 1.577 17.857 -2.709 1.00 95.75 97 LYS A C 1
ATOM 755 O O . LYS A 1 97 ? 1.995 18.924 -2.274 1.00 95.75 97 LYS A O 1
ATOM 760 N N . GLU A 1 98 ? 1.412 17.622 -4.007 1.00 95.19 98 GLU A N 1
ATOM 761 C CA . GLU A 1 98 ? 1.665 18.603 -5.058 1.00 95.19 98 GLU A CA 1
ATOM 762 C C . GLU A 1 98 ? 0.505 19.617 -5.139 1.00 95.19 98 GLU A C 1
ATOM 764 O O . GLU A 1 98 ? -0.570 19.280 -5.650 1.00 95.19 98 GLU A O 1
ATOM 769 N N . PRO A 1 99 ? 0.683 20.879 -4.693 1.00 92.06 99 PRO A N 1
ATOM 770 C CA . PRO A 1 99 ? -0.426 21.831 -4.608 1.00 92.06 99 PRO A CA 1
ATOM 771 C C . PRO A 1 99 ? -1.053 22.129 -5.972 1.00 92.06 99 PRO A C 1
ATOM 773 O O . PRO A 1 99 ? -2.266 22.313 -6.072 1.00 92.06 99 PRO A O 1
ATOM 776 N N . SER A 1 100 ? -0.239 22.116 -7.035 1.00 94.38 100 SER A N 1
ATOM 777 C CA . SER A 1 100 ? -0.695 22.343 -8.410 1.00 94.38 100 SER A CA 1
ATOM 778 C C . SER A 1 100 ? -1.633 21.244 -8.928 1.00 94.38 100 SER A C 1
ATOM 780 O O . SER A 1 100 ? -2.447 21.496 -9.817 1.00 94.38 100 SER A O 1
ATOM 782 N N . LEU A 1 101 ? -1.578 20.042 -8.346 1.00 92.12 101 LEU A N 1
ATOM 783 C CA . LEU A 1 101 ? -2.430 18.914 -8.711 1.00 92.12 101 LEU A CA 1
ATOM 784 C C . LEU A 1 101 ? -3.702 18.810 -7.869 1.00 92.12 101 LEU A C 1
ATOM 786 O O . LEU A 1 101 ? -4.583 18.038 -8.240 1.00 92.12 101 LEU A O 1
ATOM 790 N N . ARG A 1 102 ? -3.860 19.595 -6.796 1.00 87.81 102 ARG A N 1
ATOM 791 C CA . ARG A 1 102 ? -4.993 19.475 -5.860 1.00 87.81 102 ARG A CA 1
ATOM 792 C C . ARG A 1 102 ? -6.361 19.496 -6.551 1.00 87.81 102 ARG A C 1
ATOM 794 O O . ARG A 1 102 ? -7.224 18.688 -6.228 1.00 87.81 102 ARG A O 1
ATOM 801 N N . ALA A 1 103 ? -6.542 20.356 -7.553 1.00 91.50 103 ALA A N 1
ATOM 802 C CA . ALA A 1 103 ? -7.788 20.439 -8.324 1.00 91.50 103 ALA A CA 1
ATOM 803 C C . ALA A 1 103 ? -8.091 19.178 -9.164 1.00 91.50 103 ALA A C 1
ATOM 805 O O . ALA A 1 103 ? -9.233 18.964 -9.558 1.00 91.50 103 ALA A O 1
ATOM 806 N N . SER A 1 104 ? -7.083 18.345 -9.441 1.00 92.69 104 SER A N 1
ATOM 807 C CA . SER A 1 104 ? -7.239 17.062 -10.140 1.00 92.69 104 SER A CA 1
ATOM 808 C C . SER A 1 104 ? -7.644 15.913 -9.214 1.00 92.69 104 SER A C 1
ATOM 810 O O . SER A 1 104 ? -7.973 14.845 -9.719 1.00 92.69 104 SER A O 1
ATOM 812 N N . PHE A 1 105 ? -7.631 16.125 -7.893 1.00 94.38 105 PHE A N 1
ATOM 813 C CA . PHE A 1 105 ? -7.978 15.128 -6.879 1.00 94.38 105 PHE A CA 1
ATOM 814 C C . PHE A 1 105 ? -9.066 15.659 -5.932 1.00 94.38 105 PHE A C 1
ATOM 816 O O . PHE A 1 105 ? -8.819 15.801 -4.735 1.00 94.38 105 PHE A O 1
ATOM 823 N N . PRO A 1 106 ? -10.265 16.005 -6.441 1.00 95.75 106 PRO A N 1
ATOM 824 C CA . PRO A 1 106 ? -11.374 16.406 -5.583 1.00 95.75 106 PRO A CA 1
ATOM 825 C C . PRO A 1 106 ? -11.795 15.255 -4.657 1.00 95.75 106 PRO A C 1
ATOM 827 O O . PRO A 1 106 ? -11.560 14.087 -4.961 1.00 95.75 106 PRO A O 1
ATOM 830 N N . VAL A 1 107 ? -12.490 15.580 -3.560 1.00 95.75 107 VAL A N 1
ATOM 831 C CA . VAL A 1 107 ? -12.941 14.600 -2.548 1.00 95.75 107 VAL A CA 1
ATOM 832 C C . VAL A 1 107 ? -13.676 13.411 -3.173 1.00 95.75 107 VAL A C 1
ATOM 834 O O . VAL A 1 107 ? -13.399 12.280 -2.800 1.00 95.75 107 VAL A O 1
ATOM 837 N N . LEU A 1 108 ? -14.527 13.642 -4.178 1.00 95.12 108 LEU A N 1
ATOM 838 C CA . LEU A 1 108 ? -15.228 12.567 -4.892 1.00 95.12 108 LEU A CA 1
ATOM 839 C C . LEU A 1 108 ? -14.268 11.562 -5.549 1.00 95.12 108 LEU A C 1
ATOM 841 O O . LEU A 1 108 ? -14.461 10.361 -5.416 1.00 95.12 108 LEU A O 1
ATOM 845 N N . SER A 1 109 ? -13.188 12.030 -6.179 1.00 96.12 109 SER A N 1
ATOM 846 C CA . SER A 1 109 ? -12.173 11.136 -6.751 1.00 96.12 109 SER A CA 1
ATOM 847 C C . SER A 1 109 ? -11.420 10.358 -5.670 1.00 96.12 109 SER A C 1
ATOM 849 O O . SER A 1 109 ? -11.034 9.216 -5.893 1.00 96.12 109 SER A O 1
ATOM 851 N N . LEU A 1 110 ? -11.225 10.946 -4.484 1.00 97.19 110 LEU A N 1
ATOM 852 C CA . LEU A 1 110 ? -10.638 10.236 -3.344 1.00 97.19 110 LEU A CA 1
ATOM 853 C C . LEU A 1 110 ? -11.582 9.147 -2.816 1.00 97.19 110 LEU A C 1
ATOM 855 O O . LEU A 1 110 ? -11.115 8.062 -2.477 1.00 97.19 110 LEU A O 1
ATOM 859 N N . CYS A 1 111 ? -12.891 9.401 -2.801 1.00 97.25 111 CYS A N 1
ATOM 860 C CA . CYS A 1 111 ? -13.903 8.393 -2.488 1.00 97.25 111 CYS A CA 1
ATOM 861 C C . CYS A 1 111 ? -13.852 7.220 -3.482 1.00 97.25 111 CYS A C 1
ATOM 863 O O . CYS A 1 111 ? -13.806 6.066 -3.055 1.00 97.25 111 CYS A O 1
ATOM 865 N N . ASP A 1 112 ? -13.749 7.504 -4.784 1.00 97.25 112 ASP A N 1
ATOM 866 C CA . ASP A 1 112 ? -13.594 6.470 -5.816 1.00 97.25 112 ASP A CA 1
ATOM 867 C C . ASP A 1 112 ? -12.298 5.666 -5.624 1.00 97.25 112 ASP A C 1
ATOM 869 O O . ASP A 1 112 ? -12.292 4.438 -5.710 1.00 97.25 112 ASP A O 1
ATOM 873 N N . PHE A 1 113 ? -11.183 6.332 -5.312 1.00 98.25 113 PHE A N 1
ATOM 874 C CA . PHE A 1 113 ? -9.914 5.652 -5.044 1.00 98.25 113 PHE A CA 1
ATOM 875 C C . PHE A 1 113 ? -9.974 4.770 -3.798 1.00 98.25 113 PHE A C 1
ATOM 877 O O . PHE A 1 113 ? -9.365 3.703 -3.792 1.00 98.25 113 PHE A O 1
ATOM 884 N N . ALA A 1 114 ? -10.722 5.166 -2.766 1.00 98.38 114 ALA A N 1
ATOM 885 C CA . ALA A 1 114 ? -10.925 4.340 -1.581 1.00 98.38 114 ALA A CA 1
ATOM 886 C C . ALA A 1 114 ? -11.603 3.009 -1.946 1.00 98.38 114 ALA A C 1
ATOM 888 O O . ALA A 1 114 ? -11.140 1.951 -1.521 1.00 98.38 114 ALA A O 1
ATOM 889 N N . VAL A 1 115 ? -12.627 3.048 -2.809 1.00 98.25 115 VAL A N 1
ATOM 890 C CA . VAL A 1 115 ? -13.291 1.843 -3.341 1.00 98.25 115 VAL A CA 1
ATOM 891 C C . VAL A 1 115 ? -12.296 0.967 -4.106 1.00 98.25 115 VAL A C 1
ATOM 893 O O . VAL A 1 115 ? -12.205 -0.226 -3.837 1.00 98.25 115 VAL A O 1
ATOM 896 N N . GLN A 1 116 ? -11.501 1.551 -5.008 1.00 98.56 116 GLN A N 1
ATOM 897 C CA . GLN A 1 116 ? -10.507 0.814 -5.805 1.00 98.56 116 GLN A CA 1
ATOM 898 C C . GLN A 1 116 ? -9.436 0.139 -4.937 1.00 98.56 116 GLN A C 1
ATOM 900 O O . GLN A 1 116 ? -9.059 -1.010 -5.174 1.00 98.56 116 GLN A O 1
ATOM 905 N N . ILE A 1 117 ? -8.949 0.832 -3.904 1.00 98.62 117 ILE A N 1
ATOM 906 C CA . ILE A 1 117 ? -7.971 0.274 -2.964 1.00 98.62 117 ILE A CA 1
ATOM 907 C C . ILE A 1 117 ? -8.612 -0.861 -2.155 1.00 98.62 117 ILE A C 1
ATOM 909 O O . ILE A 1 117 ? -8.000 -1.919 -2.006 1.00 98.62 117 ILE A O 1
ATOM 913 N N . ALA A 1 118 ? -9.841 -0.686 -1.663 1.00 98.62 118 ALA A N 1
ATOM 914 C CA . ALA A 1 118 ? -10.552 -1.743 -0.945 1.00 98.62 118 ALA A CA 1
ATOM 915 C C . ALA A 1 118 ? -10.799 -2.979 -1.824 1.00 98.62 118 ALA A C 1
ATOM 917 O O . ALA A 1 118 ? -10.630 -4.098 -1.347 1.00 98.62 118 ALA A O 1
ATOM 918 N N . ASP A 1 119 ? -11.126 -2.786 -3.103 1.00 98.56 119 ASP A N 1
ATOM 919 C CA . ASP A 1 119 ? -11.331 -3.855 -4.085 1.00 98.56 119 ASP A CA 1
ATOM 920 C C . ASP A 1 119 ? -10.045 -4.671 -4.307 1.00 98.56 119 ASP A C 1
ATOM 922 O O . ASP A 1 119 ? -10.024 -5.895 -4.166 1.00 98.56 119 ASP A O 1
ATOM 926 N N . GLY A 1 120 ? -8.913 -3.993 -4.532 1.00 98.19 120 GLY A N 1
ATOM 927 C CA . GLY A 1 120 ? -7.610 -4.657 -4.621 1.00 98.19 120 GLY A CA 1
ATOM 928 C C . GLY A 1 120 ? -7.217 -5.394 -3.334 1.00 98.19 120 GLY A C 1
ATOM 929 O O . GLY A 1 120 ? -6.722 -6.521 -3.382 1.00 98.19 120 GLY A O 1
ATOM 930 N N . MET A 1 121 ? -7.474 -4.803 -2.166 1.00 98.19 121 MET A N 1
ATOM 931 C CA . MET A 1 121 ? -7.177 -5.444 -0.883 1.00 98.19 121 MET A CA 1
ATOM 932 C C . MET A 1 121 ? -8.108 -6.622 -0.572 1.00 98.19 121 MET A C 1
ATOM 934 O O . MET A 1 121 ? -7.652 -7.606 0.011 1.00 98.19 121 MET A O 1
ATOM 938 N N . GLN A 1 122 ? -9.371 -6.584 -1.008 1.00 98.12 122 GLN A N 1
ATOM 939 C CA . GLN A 1 122 ? -10.280 -7.729 -0.940 1.00 98.12 122 GLN A CA 1
ATOM 940 C C . GLN A 1 122 ? -9.732 -8.900 -1.758 1.00 98.12 122 GLN A C 1
ATOM 942 O O . GLN A 1 122 ? -9.722 -10.039 -1.283 1.00 98.12 122 GLN A O 1
ATOM 947 N N . TYR A 1 123 ? -9.231 -8.633 -2.965 1.00 97.25 123 TYR A N 1
ATOM 948 C CA . TYR A 1 123 ? -8.605 -9.666 -3.782 1.00 97.25 123 TYR A CA 1
ATOM 949 C C . TYR A 1 123 ? -7.394 -10.299 -3.071 1.00 97.25 123 TYR A C 1
ATOM 951 O O . TYR A 1 123 ? -7.271 -11.527 -3.028 1.00 97.25 123 TYR A O 1
ATOM 959 N N . LEU A 1 124 ? -6.523 -9.490 -2.454 1.00 95.38 124 LEU A N 1
ATOM 960 C CA . LEU A 1 124 ? -5.389 -9.995 -1.666 1.00 95.38 124 LEU A CA 1
ATOM 961 C C . LEU A 1 124 ? -5.842 -10.801 -0.436 1.00 95.38 124 LEU A C 1
ATOM 963 O O . LEU A 1 124 ? -5.303 -11.885 -0.192 1.00 95.38 124 LEU A O 1
ATOM 967 N N . GLU A 1 125 ? -6.866 -10.333 0.285 1.00 95.38 125 GLU A N 1
ATOM 968 C CA . GLU A 1 125 ? -7.496 -11.040 1.410 1.00 95.38 125 GLU A CA 1
ATOM 969 C C . GLU A 1 125 ? -7.989 -12.429 0.977 1.00 95.38 125 GLU A C 1
ATOM 971 O O . GLU A 1 125 ? -7.632 -13.435 1.596 1.00 95.38 125 GLU A O 1
ATOM 976 N N . ALA A 1 126 ? -8.716 -12.517 -0.141 1.00 94.81 126 ALA A N 1
ATOM 977 C CA . ALA A 1 126 ? -9.213 -13.778 -0.691 1.00 94.81 126 ALA A CA 1
ATOM 978 C C . ALA A 1 126 ? -8.083 -14.735 -1.117 1.00 94.81 126 ALA A C 1
ATOM 980 O O . ALA A 1 126 ? -8.215 -15.957 -1.013 1.00 94.81 126 ALA A O 1
ATOM 981 N N . LYS A 1 127 ? -6.941 -14.193 -1.559 1.00 92.62 127 LYS A N 1
ATOM 982 C CA . LYS A 1 127 ? -5.721 -14.959 -1.870 1.00 92.62 127 LYS A CA 1
ATOM 983 C C . LYS A 1 127 ? -4.866 -15.278 -0.639 1.00 92.62 127 LYS A C 1
ATOM 985 O O . LYS A 1 127 ? -3.834 -15.931 -0.789 1.00 92.62 127 LYS A O 1
ATOM 990 N N . ARG A 1 128 ? -5.292 -14.874 0.565 1.00 91.12 128 ARG A N 1
ATOM 991 C CA . ARG A 1 128 ? -4.557 -15.034 1.834 1.00 91.12 128 ARG A CA 1
ATOM 992 C C . ARG A 1 128 ? -3.169 -14.384 1.797 1.00 91.12 128 ARG A C 1
ATOM 994 O O . ARG A 1 128 ? -2.192 -14.941 2.311 1.00 91.12 128 ARG A O 1
ATOM 1001 N N . LEU A 1 129 ? -3.091 -13.213 1.171 1.00 91.31 129 LEU A N 1
ATOM 1002 C CA . LEU A 1 129 ? -1.892 -12.386 1.081 1.00 91.31 129 LEU A CA 1
ATOM 1003 C C . LEU A 1 129 ? -2.038 -11.173 1.990 1.00 91.31 129 LEU A C 1
ATOM 1005 O O . LEU A 1 129 ? -3.036 -10.463 1.922 1.00 91.31 129 LEU A O 1
ATOM 1009 N N . ILE A 1 130 ? -1.027 -10.942 2.828 1.00 92.94 130 ILE A N 1
ATOM 1010 C CA . ILE A 1 130 ? -0.977 -9.781 3.722 1.00 92.94 130 ILE A CA 1
ATOM 1011 C C . ILE A 1 130 ? 0.023 -8.782 3.151 1.00 92.94 130 ILE A C 1
ATOM 1013 O O . ILE A 1 130 ? 1.203 -9.118 3.012 1.00 92.94 130 ILE A O 1
ATOM 1017 N N . HIS A 1 131 ? -0.430 -7.568 2.848 1.00 93.75 131 HIS A N 1
ATOM 1018 C CA . HIS A 1 131 ? 0.365 -6.514 2.228 1.00 93.75 131 HIS A CA 1
ATOM 1019 C C . HIS A 1 131 ? 1.436 -5.958 3.170 1.00 93.75 131 HIS A C 1
ATOM 1021 O O . HIS A 1 131 ? 2.582 -5.805 2.746 1.00 93.75 131 HIS A O 1
ATOM 1027 N N . ARG A 1 132 ? 1.090 -5.676 4.437 1.00 92.50 132 ARG A N 1
ATOM 1028 C CA . ARG A 1 132 ? 1.987 -5.209 5.523 1.00 92.50 132 ARG A CA 1
ATOM 1029 C C . ARG A 1 132 ? 2.564 -3.794 5.386 1.00 92.50 132 ARG A C 1
ATOM 1031 O O . ARG A 1 132 ? 3.218 -3.327 6.313 1.00 92.50 132 ARG A O 1
ATOM 1038 N N . ASP A 1 133 ? 2.340 -3.133 4.257 1.00 91.94 133 ASP A N 1
ATOM 1039 C CA . ASP A 1 133 ? 2.865 -1.794 3.950 1.00 91.94 133 ASP A CA 1
ATOM 1040 C C . ASP A 1 133 ? 1.860 -1.005 3.096 1.00 91.94 133 ASP A C 1
ATOM 1042 O O . ASP A 1 133 ? 2.214 -0.347 2.123 1.00 91.94 133 ASP A O 1
ATOM 1046 N N . LEU A 1 134 ? 0.567 -1.135 3.398 1.00 97.19 134 LEU A N 1
ATOM 1047 C CA . LEU A 1 134 ? -0.459 -0.359 2.709 1.00 97.19 134 LEU A CA 1
ATOM 1048 C C . LEU A 1 134 ? -0.392 1.101 3.186 1.00 97.19 134 LEU A C 1
ATOM 1050 O O . LEU A 1 134 ? -0.545 1.378 4.375 1.00 97.19 134 LEU A O 1
ATOM 1054 N N . ALA A 1 135 ? -0.118 2.013 2.257 1.00 97.25 135 ALA A N 1
ATOM 1055 C CA . ALA A 1 135 ? 0.029 3.447 2.495 1.00 97.25 135 ALA A CA 1
ATOM 1056 C C . ALA A 1 135 ? -0.125 4.208 1.173 1.00 97.25 135 ALA A C 1
ATOM 1058 O O . ALA A 1 135 ? 0.144 3.645 0.109 1.00 97.25 135 ALA A O 1
ATOM 1059 N N . ALA A 1 136 ? -0.440 5.506 1.211 1.00 97.88 136 ALA A N 1
ATOM 1060 C CA . ALA A 1 136 ? -0.632 6.307 -0.004 1.00 97.88 136 ALA A CA 1
ATOM 1061 C C . ALA A 1 136 ? 0.623 6.379 -0.902 1.00 97.88 136 ALA A C 1
ATOM 1063 O O . ALA A 1 136 ? 0.509 6.560 -2.115 1.00 97.88 136 ALA A O 1
ATOM 1064 N N . ARG A 1 137 ? 1.828 6.198 -0.337 1.00 95.44 137 ARG A N 1
ATOM 1065 C CA . ARG A 1 137 ? 3.091 6.084 -1.102 1.00 95.44 137 ARG A CA 1
ATOM 1066 C C . ARG A 1 137 ? 3.167 4.828 -1.980 1.00 95.44 137 ARG A C 1
ATOM 1068 O O . ARG A 1 137 ? 3.855 4.848 -2.991 1.00 95.44 137 ARG A O 1
ATOM 1075 N N . ASN A 1 138 ? 2.448 3.770 -1.603 1.00 95.75 138 ASN A N 1
ATOM 1076 C CA . ASN A 1 138 ? 2.409 2.484 -2.301 1.00 95.75 138 ASN A CA 1
ATOM 1077 C C . ASN A 1 138 ? 1.132 2.331 -3.144 1.00 95.75 138 ASN A C 1
ATOM 1079 O O . ASN A 1 138 ? 0.856 1.259 -3.675 1.00 95.75 138 ASN A O 1
ATOM 1083 N N . ILE A 1 139 ? 0.356 3.406 -3.299 1.00 98.00 139 ILE A N 1
ATOM 1084 C CA . ILE A 1 139 ? -0.735 3.492 -4.266 1.00 98.00 139 ILE A CA 1
ATOM 1085 C C . ILE A 1 139 ? -0.223 4.289 -5.462 1.00 98.00 139 ILE A C 1
ATOM 1087 O O . ILE A 1 139 ? 0.213 5.425 -5.302 1.00 98.00 139 ILE A O 1
ATOM 1091 N N . LEU A 1 140 ? -0.259 3.714 -6.661 1.00 97.44 140 LEU A N 1
ATOM 1092 C CA . LEU A 1 140 ? 0.200 4.369 -7.884 1.00 97.44 140 LEU A CA 1
ATOM 1093 C C . LEU A 1 140 ? -0.978 4.887 -8.698 1.00 97.44 140 LEU A C 1
ATOM 1095 O O . LEU A 1 140 ? -1.966 4.178 -8.897 1.00 97.44 140 LEU A O 1
ATOM 1099 N N . VAL A 1 141 ? -0.857 6.109 -9.212 1.00 97.44 141 VAL A N 1
ATOM 1100 C CA . VAL A 1 141 ? -1.902 6.724 -10.031 1.00 97.44 141 VAL A CA 1
ATOM 1101 C C . VAL A 1 141 ? -1.665 6.366 -11.500 1.00 97.44 141 VAL A C 1
ATOM 1103 O O . VAL A 1 141 ? -0.636 6.694 -12.088 1.00 97.44 141 VAL A O 1
ATOM 1106 N N . PHE A 1 142 ? -2.628 5.682 -12.114 1.00 96.19 142 PHE A N 1
ATOM 1107 C CA . PHE A 1 142 ? -2.574 5.305 -13.530 1.00 96.19 142 PHE A CA 1
ATOM 1108 C C . PHE A 1 142 ? -3.282 6.321 -14.425 1.00 96.19 142 PHE A C 1
ATOM 1110 O O . PHE A 1 142 ? -2.874 6.556 -15.560 1.00 96.19 142 PHE A O 1
ATOM 1117 N N . SER A 1 143 ? -4.348 6.933 -13.913 1.00 94.81 143 SER A N 1
ATOM 1118 C CA . SER A 1 143 ? -5.074 8.020 -14.567 1.00 94.81 143 SER A CA 1
ATOM 1119 C C . SER A 1 143 ? -5.873 8.810 -13.529 1.00 94.81 143 SER A C 1
ATOM 1121 O O . SER A 1 143 ? -5.906 8.431 -12.360 1.00 94.81 143 SER A O 1
ATOM 1123 N N . LYS A 1 144 ? -6.580 9.867 -13.952 1.00 89.25 144 LYS A N 1
ATOM 1124 C CA . LYS A 1 144 ? -7.465 10.653 -13.070 1.00 89.25 144 LYS A CA 1
ATOM 1125 C C . LYS A 1 144 ? -8.501 9.808 -12.318 1.00 89.25 144 LYS A C 1
ATOM 1127 O O . LYS A 1 144 ? -8.913 10.203 -11.238 1.00 89.25 144 LYS A O 1
ATOM 1132 N N . ASN A 1 145 ? -8.877 8.654 -12.872 1.00 94.19 145 ASN A N 1
ATOM 1133 C CA . ASN A 1 145 ? -9.933 7.800 -12.331 1.0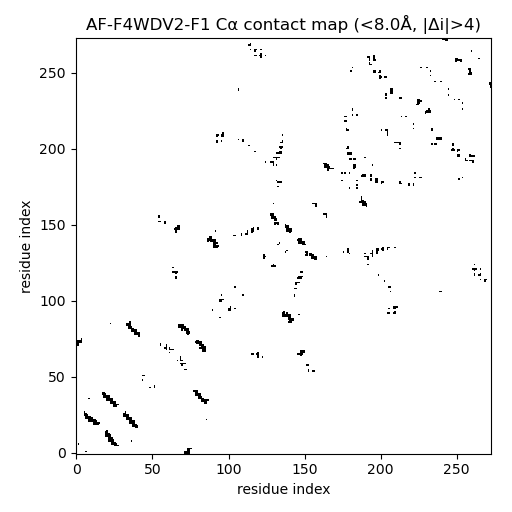0 94.19 145 ASN A CA 1
ATOM 1134 C C . ASN A 1 145 ? -9.422 6.394 -11.984 1.00 94.19 145 ASN A C 1
ATOM 1136 O O . ASN A 1 145 ? -10.232 5.492 -11.800 1.00 94.19 145 ASN A O 1
ATOM 1140 N N . LYS A 1 146 ? -8.101 6.162 -11.959 1.00 97.69 146 LYS A N 1
ATOM 1141 C CA . LYS A 1 146 ? -7.553 4.817 -11.736 1.00 97.69 146 LYS A CA 1
ATOM 1142 C C . LYS A 1 146 ? -6.304 4.839 -10.878 1.00 97.69 146 LYS A C 1
ATOM 1144 O O . LYS A 1 146 ? -5.298 5.433 -11.274 1.00 97.69 146 LYS A O 1
ATOM 1149 N N . VAL A 1 147 ? -6.359 4.116 -9.768 1.00 98.56 147 VAL A N 1
ATOM 1150 C CA . VAL A 1 147 ? -5.224 3.823 -8.896 1.00 98.56 147 VAL A CA 1
ATOM 1151 C C . VAL A 1 147 ? -4.987 2.322 -8.812 1.00 98.56 147 VAL A C 1
ATOM 1153 O O . VAL A 1 147 ? -5.896 1.519 -9.017 1.00 98.56 147 VAL A O 1
ATOM 1156 N N . LYS A 1 148 ? -3.747 1.932 -8.526 1.00 98.50 148 LYS A N 1
ATOM 1157 C CA . LYS A 1 148 ? -3.389 0.536 -8.280 1.00 98.50 148 LYS A CA 1
ATOM 1158 C C . LYS A 1 148 ? -2.474 0.406 -7.073 1.00 98.50 148 LYS A C 1
ATOM 1160 O O . LYS A 1 148 ? -1.595 1.238 -6.863 1.00 98.50 148 LYS A O 1
ATOM 1165 N N . ILE A 1 149 ? -2.652 -0.672 -6.325 1.00 97.75 149 ILE A N 1
ATOM 1166 C CA . ILE A 1 149 ? -1.797 -1.051 -5.203 1.00 97.75 149 ILE A CA 1
ATOM 1167 C C . ILE A 1 149 ? -0.470 -1.594 -5.748 1.00 97.75 149 ILE A C 1
ATOM 1169 O O . ILE A 1 149 ? -0.458 -2.515 -6.568 1.00 97.75 149 ILE A O 1
ATOM 1173 N N . SER A 1 150 ? 0.642 -1.022 -5.296 1.00 93.00 150 SER A N 1
ATOM 1174 C CA . SER A 1 150 ? 2.017 -1.436 -5.594 1.00 93.00 150 SER A CA 1
ATOM 1175 C C . SER A 1 150 ? 2.665 -2.076 -4.368 1.00 93.00 150 SER A C 1
ATOM 1177 O O . SER A 1 150 ? 2.091 -2.115 -3.290 1.00 93.00 150 SER A O 1
ATOM 1179 N N . ASP A 1 151 ? 3.880 -2.598 -4.534 1.00 82.94 151 ASP A N 1
ATOM 1180 C CA . ASP A 1 151 ? 4.767 -3.014 -3.441 1.00 82.94 151 ASP A CA 1
ATOM 1181 C C . ASP A 1 151 ? 4.234 -4.118 -2.511 1.00 82.94 151 ASP A C 1
ATOM 1183 O O . ASP A 1 151 ? 4.906 -4.509 -1.555 1.00 82.94 151 ASP A O 1
ATOM 1187 N N . PHE A 1 152 ? 3.148 -4.792 -2.902 1.00 73.50 152 PHE A N 1
ATOM 1188 C CA . PHE A 1 152 ? 2.756 -6.085 -2.335 1.00 73.50 152 PHE A CA 1
ATOM 1189 C C . PHE A 1 152 ? 3.804 -7.180 -2.607 1.00 73.50 152 PHE A C 1
ATOM 1191 O O . PHE A 1 152 ? 3.671 -8.297 -2.127 1.00 73.50 152 PHE A O 1
ATOM 1198 N N . GLY A 1 153 ? 4.892 -6.900 -3.329 1.00 56.72 153 GLY A N 1
ATOM 1199 C CA . GLY A 1 153 ? 5.994 -7.845 -3.516 1.00 56.72 153 GLY A CA 1
ATOM 1200 C C . GLY A 1 153 ? 6.827 -8.175 -2.282 1.00 56.72 153 GLY A C 1
ATOM 1201 O O . GLY A 1 153 ? 7.732 -9.008 -2.320 1.00 56.72 153 GLY A O 1
ATOM 1202 N N . LEU A 1 154 ? 6.521 -7.513 -1.173 1.00 57.91 154 LEU A N 1
ATOM 1203 C CA . LEU A 1 154 ? 7.039 -7.813 0.158 1.00 57.91 154 LEU A CA 1
ATOM 1204 C C . LEU A 1 154 ? 5.962 -8.444 1.057 1.00 57.91 154 LEU A C 1
ATOM 1206 O O . LEU A 1 154 ? 6.225 -8.729 2.234 1.00 57.91 154 LEU A O 1
ATOM 1210 N N . SER A 1 155 ? 4.771 -8.677 0.491 1.00 57.06 155 SER A N 1
ATOM 1211 C CA . SER A 1 155 ? 3.701 -9.444 1.116 1.00 57.06 155 SER A CA 1
ATOM 1212 C C . SER A 1 155 ? 4.179 -10.856 1.418 1.00 57.06 155 SER A C 1
ATOM 1214 O O . SER A 1 155 ? 5.097 -11.391 0.791 1.00 57.06 155 SER A O 1
ATOM 1216 N N . ARG A 1 156 ? 3.568 -11.455 2.434 1.00 64.25 156 ARG A N 1
ATOM 1217 C CA . ARG A 1 156 ? 3.863 -12.826 2.837 1.00 64.25 156 ARG A CA 1
ATOM 1218 C C . ARG A 1 156 ? 2.600 -13.644 2.668 1.00 64.25 156 ARG A C 1
ATOM 1220 O O . ARG A 1 156 ? 1.551 -13.285 3.202 1.00 64.25 156 ARG A O 1
ATOM 1227 N N . ALA A 1 157 ? 2.711 -14.737 1.921 1.00 61.53 157 ALA A N 1
ATOM 1228 C CA . ALA A 1 157 ? 1.633 -15.702 1.810 1.00 61.53 157 ALA A CA 1
ATOM 1229 C C . ALA A 1 157 ? 1.440 -16.414 3.148 1.00 61.53 157 ALA A C 1
A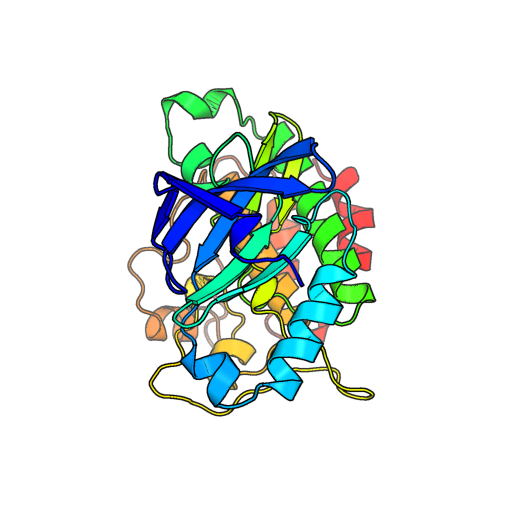TOM 1231 O O . ALA A 1 157 ? 2.400 -16.890 3.764 1.00 61.53 157 ALA A O 1
ATOM 1232 N N . LEU A 1 158 ? 0.192 -16.499 3.598 1.00 62.38 158 LEU A N 1
ATOM 1233 C CA . LEU A 1 158 ? -0.138 -17.296 4.766 1.00 62.38 158 LEU A CA 1
ATOM 1234 C C . LEU A 1 158 ? 0.010 -18.783 4.437 1.00 62.38 158 LEU A C 1
ATOM 1236 O O . LEU A 1 158 ? -0.535 -19.283 3.454 1.00 62.38 158 LEU A O 1
ATOM 1240 N N . GLY A 1 159 ? 0.748 -19.504 5.284 1.00 56.59 159 GLY A N 1
ATOM 1241 C CA . GLY A 1 159 ? 0.827 -20.961 5.197 1.00 56.59 159 GLY A CA 1
ATOM 1242 C C . GLY A 1 159 ? -0.548 -21.609 5.390 1.00 56.59 159 GLY A C 1
ATOM 1243 O O . GLY A 1 159 ? -1.422 -21.052 6.056 1.00 56.59 159 GLY A O 1
ATOM 1244 N N . VAL A 1 160 ? -0.739 -22.807 4.832 1.00 64.38 160 VAL A N 1
ATOM 1245 C CA . VAL A 1 160 ? -1.984 -23.574 5.000 1.00 64.38 160 VAL A CA 1
ATOM 1246 C C . VAL A 1 160 ? -2.281 -23.750 6.494 1.00 64.38 160 VAL A C 1
ATOM 1248 O O . VAL A 1 160 ? -1.417 -24.178 7.255 1.00 64.38 160 VAL A O 1
ATOM 1251 N N . GLY A 1 161 ? -3.495 -23.378 6.909 1.00 63.31 161 GLY A N 1
ATOM 1252 C CA . GLY A 1 161 ? -3.931 -23.430 8.309 1.00 63.31 161 GLY A CA 1
ATOM 1253 C C . GLY A 1 161 ? -3.420 -22.293 9.205 1.00 63.31 161 GLY A C 1
ATOM 1254 O O . GLY A 1 161 ? -3.657 -22.342 10.406 1.00 63.31 161 GLY A O 1
ATOM 1255 N N . LYS A 1 162 ? -2.731 -21.279 8.658 1.00 70.06 162 LYS A N 1
ATOM 1256 C CA . LYS A 1 162 ? -2.326 -20.075 9.401 1.00 70.06 162 LYS A CA 1
ATOM 1257 C C . LYS A 1 162 ? -3.218 -18.884 9.066 1.00 70.06 162 LYS A C 1
ATOM 1259 O O . LYS A 1 162 ? -3.428 -18.581 7.891 1.00 70.06 162 LYS A O 1
ATOM 1264 N N . ASP A 1 163 ? -3.632 -18.162 10.099 1.00 76.38 163 ASP A N 1
ATOM 1265 C CA . ASP A 1 163 ? -4.432 -16.933 9.968 1.00 76.38 163 ASP A CA 1
ATOM 1266 C C . ASP A 1 163 ? -3.593 -15.661 10.156 1.00 76.38 163 ASP A C 1
ATOM 1268 O O . ASP A 1 163 ? -4.087 -14.545 10.029 1.00 76.38 163 ASP A O 1
ATOM 1272 N N . TYR A 1 164 ? -2.304 -15.824 10.464 1.00 77.62 164 TYR A N 1
ATOM 1273 C CA . TYR A 1 164 ? -1.372 -14.727 10.676 1.00 77.62 164 TYR A CA 1
ATOM 1274 C C . TYR A 1 164 ? 0.035 -15.075 10.184 1.00 77.62 164 TYR A C 1
ATOM 1276 O O . TYR A 1 164 ? 0.459 -16.237 10.183 1.00 77.62 164 TYR A O 1
ATOM 1284 N N . TYR A 1 165 ? 0.769 -14.041 9.784 1.00 76.38 165 TYR A N 1
ATOM 1285 C CA . TYR A 1 165 ? 2.204 -14.093 9.556 1.00 76.38 165 TYR A CA 1
ATOM 1286 C C . TYR A 1 165 ? 2.896 -13.463 10.763 1.00 76.38 165 TYR A C 1
ATOM 1288 O O . TYR A 1 165 ? 2.601 -12.327 11.127 1.00 76.38 165 TYR A O 1
ATOM 1296 N N . GLN A 1 166 ? 3.815 -14.193 11.386 1.00 79.00 166 GLN A N 1
ATOM 1297 C CA . GLN A 1 166 ? 4.633 -13.681 12.481 1.00 79.00 166 GLN A CA 1
ATOM 1298 C C . GLN A 1 166 ? 6.098 -13.850 12.118 1.00 79.00 166 GLN A C 1
ATOM 1300 O O . GLN A 1 166 ? 6.518 -14.926 11.691 1.00 79.00 166 GLN A O 1
ATOM 1305 N N . THR A 1 167 ? 6.860 -12.772 12.263 1.00 75.94 167 THR A N 1
ATOM 1306 C CA . THR A 1 167 ? 8.308 -12.773 12.048 1.00 75.94 167 THR A CA 1
ATOM 1307 C C . THR A 1 167 ? 9.022 -12.592 13.375 1.00 75.94 167 THR A C 1
ATOM 1309 O O . THR A 1 167 ? 8.520 -11.914 14.267 1.00 75.94 167 THR A O 1
ATOM 1312 N N . ASN A 1 168 ? 10.215 -13.170 13.489 1.00 73.25 168 ASN A N 1
ATOM 1313 C CA . ASN A 1 168 ? 11.095 -12.877 14.611 1.00 73.25 168 ASN A CA 1
ATOM 1314 C C . ASN A 1 168 ? 11.625 -11.447 14.490 1.00 73.25 168 ASN A C 1
ATOM 1316 O O . ASN A 1 168 ? 11.774 -10.921 13.379 1.00 73.25 168 ASN A O 1
ATOM 1320 N N . PHE A 1 169 ? 11.925 -10.844 15.639 1.00 71.62 169 PHE A N 1
ATOM 1321 C CA . PHE A 1 169 ? 12.610 -9.563 15.683 1.00 71.62 169 PHE A CA 1
ATOM 1322 C C . PHE A 1 169 ? 13.953 -9.672 14.955 1.00 71.62 169 PHE A C 1
ATOM 1324 O O . PHE A 1 169 ? 14.726 -10.605 15.171 1.00 71.62 169 PHE A O 1
ATOM 1331 N N . ASN A 1 170 ? 14.214 -8.707 14.084 1.00 66.19 170 ASN A N 1
ATOM 1332 C CA . ASN A 1 170 ? 15.476 -8.550 13.385 1.00 66.19 170 ASN A CA 1
ATOM 1333 C C . ASN A 1 170 ? 15.870 -7.080 13.530 1.00 66.19 170 ASN A C 1
ATOM 1335 O O . ASN A 1 170 ? 15.042 -6.206 13.296 1.00 66.19 170 ASN A O 1
ATOM 1339 N N . VAL A 1 171 ? 17.120 -6.803 13.903 1.00 63.25 171 VAL A N 1
ATOM 1340 C CA . VAL A 1 171 ? 17.640 -5.432 14.069 1.00 63.25 171 VAL A CA 1
ATOM 1341 C C . VAL A 1 171 ? 17.523 -4.585 12.797 1.00 63.25 171 VAL A C 1
ATOM 1343 O O . VAL A 1 171 ? 17.458 -3.363 12.876 1.00 63.25 171 VAL A O 1
ATOM 1346 N N . ASN A 1 172 ? 17.441 -5.232 11.632 1.00 65.19 172 ASN A N 1
ATOM 1347 C CA . ASN A 1 172 ? 17.244 -4.588 10.336 1.00 65.19 172 ASN A CA 1
ATOM 1348 C C . ASN A 1 172 ? 15.765 -4.505 9.916 1.00 65.19 172 ASN A C 1
ATOM 1350 O O . ASN A 1 172 ? 15.470 -3.977 8.845 1.00 65.19 172 ASN A O 1
ATOM 1354 N N . LEU A 1 173 ? 14.829 -5.036 10.715 1.00 69.81 173 LEU A N 1
ATOM 1355 C CA . LEU A 1 173 ? 13.398 -4.936 10.439 1.00 69.81 173 LEU A CA 1
ATOM 1356 C C . LEU A 1 173 ? 12.935 -3.506 10.709 1.00 69.81 173 LEU A C 1
ATOM 1358 O O . LEU A 1 173 ? 12.774 -3.089 11.854 1.00 69.81 173 LEU A O 1
ATOM 1362 N N . LYS A 1 174 ? 12.683 -2.771 9.635 1.00 75.25 174 LYS A N 1
ATOM 1363 C CA . LYS A 1 174 ? 12.038 -1.466 9.680 1.00 75.25 174 LYS A CA 1
ATOM 1364 C C . LYS A 1 174 ? 10.553 -1.659 9.407 1.00 75.25 174 LYS A C 1
ATOM 1366 O O . LYS A 1 174 ? 10.166 -2.326 8.450 1.00 75.25 174 LYS A O 1
ATOM 1371 N N . LEU A 1 175 ? 9.724 -1.133 10.301 1.00 85.25 175 LEU A N 1
ATOM 1372 C CA . LEU A 1 175 ? 8.275 -1.132 10.150 1.00 85.25 175 LEU A CA 1
ATOM 1373 C C . LEU A 1 175 ? 7.794 0.294 9.876 1.00 85.25 175 LEU A C 1
ATOM 1375 O O . LEU A 1 175 ? 8.305 1.231 10.497 1.00 85.25 175 LEU A O 1
ATOM 1379 N N . PRO A 1 176 ? 6.776 0.476 9.022 1.00 91.19 176 PRO A N 1
ATOM 1380 C CA . PRO A 1 176 ? 6.116 1.760 8.837 1.00 91.19 176 PRO A CA 1
ATOM 1381 C C . PRO A 1 176 ? 5.186 2.043 10.028 1.00 91.19 176 PRO A C 1
ATOM 1383 O O . PRO A 1 176 ? 3.967 1.997 9.894 1.00 91.19 176 PRO A O 1
ATOM 1386 N N . ILE A 1 177 ? 5.759 2.325 11.206 1.00 94.25 177 ILE A N 1
ATOM 1387 C CA . ILE A 1 177 ? 5.047 2.345 12.500 1.00 94.25 177 ILE A CA 1
ATOM 1388 C C . ILE A 1 177 ? 3.748 3.163 12.473 1.00 94.25 177 ILE A C 1
ATOM 1390 O O . ILE A 1 177 ? 2.744 2.709 13.008 1.00 94.25 177 ILE A O 1
ATOM 1394 N N . ALA A 1 178 ? 3.725 4.315 11.796 1.00 97.25 178 ALA A N 1
ATOM 1395 C CA . ALA A 1 178 ? 2.539 5.174 11.711 1.00 97.25 178 ALA A CA 1
ATOM 1396 C C . ALA A 1 178 ? 1.321 4.526 11.007 1.00 97.25 178 ALA A C 1
ATOM 1398 O O . ALA A 1 178 ? 0.201 4.996 11.195 1.00 97.25 178 ALA A O 1
ATOM 1399 N N . TRP A 1 179 ? 1.527 3.450 10.238 1.00 97.88 179 TRP A N 1
ATOM 1400 C CA . TRP A 1 179 ? 0.483 2.659 9.570 1.00 97.88 179 TRP A CA 1
ATOM 1401 C C . TRP A 1 179 ? 0.237 1.305 10.240 1.00 97.88 179 TRP A C 1
ATOM 1403 O O . TRP A 1 179 ? -0.711 0.610 9.879 1.00 97.88 179 TRP A O 1
ATOM 1413 N N . CYS A 1 180 ? 1.085 0.893 11.183 1.00 97.06 180 CYS A N 1
ATOM 1414 C CA . CYS A 1 180 ? 0.971 -0.414 11.810 1.00 97.06 180 CYS A CA 1
ATOM 1415 C C . CYS A 1 180 ? -0.124 -0.429 12.879 1.00 97.06 180 CYS A C 1
ATOM 1417 O O . CYS A 1 180 ? -0.244 0.489 13.689 1.00 97.06 180 CYS A O 1
ATOM 1419 N N . ALA A 1 181 ? -0.878 -1.526 12.911 1.00 97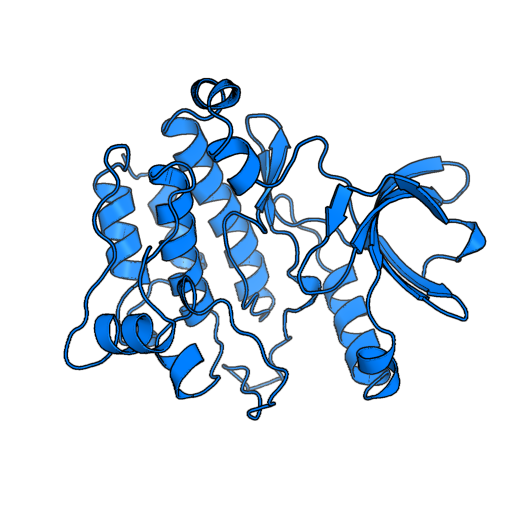.94 181 ALA A N 1
ATOM 1420 C CA . ALA A 1 181 ? -1.761 -1.836 14.024 1.00 97.94 181 ALA A CA 1
ATOM 1421 C C . ALA A 1 181 ? -0.948 -2.137 15.305 1.00 97.94 181 ALA A C 1
ATOM 1423 O O . ALA A 1 181 ? 0.204 -2.583 15.189 1.00 97.94 181 ALA A O 1
ATOM 1424 N N . PRO A 1 182 ? -1.522 -1.968 16.513 1.00 97.56 182 PRO A N 1
ATOM 1425 C CA . PRO A 1 182 ? -0.809 -2.204 17.773 1.00 97.56 182 PRO A CA 1
ATOM 1426 C C . PRO A 1 182 ? -0.167 -3.598 17.839 1.00 97.56 182 PRO A C 1
ATOM 1428 O O . PRO A 1 182 ? 1.007 -3.738 18.178 1.00 97.56 182 PRO A O 1
ATOM 1431 N N . GLU A 1 183 ? -0.876 -4.640 17.394 1.00 96.75 183 GLU A N 1
ATOM 1432 C CA . GLU A 1 183 ? -0.373 -6.016 17.413 1.00 96.75 183 GLU A CA 1
ATOM 1433 C C . GLU A 1 183 ? 0.796 -6.271 16.443 1.00 96.75 183 GLU A C 1
ATOM 1435 O O . GLU A 1 183 ? 1.611 -7.174 16.662 1.00 96.75 183 GLU A O 1
ATOM 1440 N N . CYS A 1 184 ? 0.909 -5.471 15.379 1.00 95.00 184 CYS A N 1
ATOM 1441 C CA . CYS A 1 184 ? 2.046 -5.523 14.461 1.00 95.00 184 CYS A CA 1
ATOM 1442 C C . CYS A 1 184 ? 3.296 -4.919 15.093 1.00 95.00 184 CYS A C 1
ATOM 1444 O O . CYS A 1 184 ? 4.387 -5.439 14.881 1.00 95.00 184 CYS A O 1
ATOM 1446 N N . ILE A 1 185 ? 3.144 -3.845 15.868 1.00 93.56 185 ILE A N 1
ATOM 1447 C CA . ILE A 1 185 ? 4.265 -3.168 16.525 1.00 93.56 185 ILE A CA 1
ATOM 1448 C C . ILE A 1 185 ? 4.737 -3.995 17.726 1.00 93.56 185 ILE A C 1
ATOM 1450 O O . ILE A 1 185 ? 5.924 -4.294 17.835 1.00 93.56 185 ILE A O 1
ATOM 1454 N N . SER A 1 186 ? 3.807 -4.411 18.590 1.00 92.62 186 SER A N 1
ATOM 1455 C CA . SER A 1 186 ? 4.118 -5.090 19.854 1.00 92.62 186 SER A CA 1
ATOM 1456 C C . SER A 1 186 ? 4.554 -6.542 19.663 1.00 92.62 186 SER A C 1
ATOM 1458 O O . SER A 1 186 ? 5.435 -7.024 20.374 1.00 92.62 186 SER A O 1
ATOM 1460 N N . TYR A 1 187 ? 3.955 -7.254 18.702 1.00 91.75 187 TYR A N 1
ATOM 1461 C CA . TYR A 1 187 ? 4.113 -8.711 18.588 1.00 91.75 187 TYR A CA 1
ATOM 1462 C C . TYR A 1 187 ? 4.572 -9.192 17.210 1.00 91.75 187 TYR A C 1
ATOM 1464 O O . TYR A 1 187 ? 4.682 -10.404 16.997 1.00 91.75 187 TYR A O 1
ATOM 1472 N N . LEU A 1 188 ? 4.821 -8.271 16.268 1.00 91.38 188 LEU A N 1
ATOM 1473 C CA . LEU A 1 188 ? 5.162 -8.588 14.876 1.00 91.38 188 LEU A CA 1
ATOM 1474 C C . LEU A 1 188 ? 4.147 -9.544 14.227 1.00 91.38 188 LEU A C 1
ATOM 1476 O O . LEU A 1 188 ? 4.515 -10.382 13.398 1.00 91.38 188 LEU A O 1
ATOM 1480 N N . LYS A 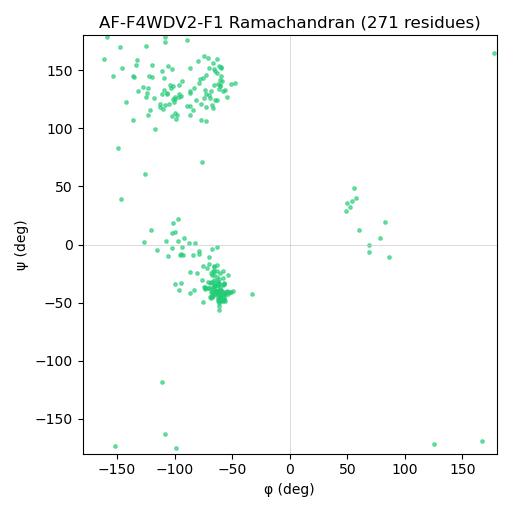1 189 ? 2.872 -9.440 14.631 1.00 93.44 189 LYS A N 1
ATOM 1481 C CA . LYS A 1 189 ? 1.773 -10.284 14.158 1.00 93.44 189 LYS A CA 1
ATOM 1482 C C . LYS A 1 189 ? 0.986 -9.549 13.078 1.00 93.44 189 LYS A C 1
ATOM 1484 O O . LYS A 1 189 ? 0.237 -8.625 13.369 1.00 93.44 189 LYS A O 1
ATOM 1489 N N . PHE A 1 190 ? 1.139 -10.001 11.841 1.00 93.69 190 PHE A N 1
ATOM 1490 C CA . PHE A 1 190 ? 0.499 -9.429 10.660 1.00 93.69 190 PHE A CA 1
ATOM 1491 C C . PHE A 1 190 ? -0.672 -10.307 10.214 1.00 93.69 190 PHE A C 1
ATOM 1493 O O . PHE A 1 190 ? -0.562 -11.536 10.188 1.00 93.69 190 PHE A O 1
ATOM 1500 N N . THR A 1 191 ? -1.788 -9.681 9.853 1.00 95.81 191 THR A N 1
ATOM 1501 C CA . THR A 1 191 ? -3.039 -10.320 9.415 1.00 95.81 191 THR A CA 1
ATOM 1502 C C . THR A 1 191 ? -3.755 -9.447 8.381 1.00 95.81 191 THR A C 1
ATOM 1504 O O . THR A 1 191 ? -3.424 -8.274 8.217 1.00 95.81 191 THR A O 1
ATOM 1507 N N . SER A 1 192 ? -4.800 -9.962 7.730 1.00 96.75 192 SER A N 1
ATOM 1508 C CA . SER A 1 192 ? -5.689 -9.108 6.926 1.00 96.75 192 SER A CA 1
ATOM 1509 C C . SER A 1 192 ? -6.314 -7.985 7.770 1.00 96.75 192 SER A C 1
ATOM 1511 O O . SER A 1 192 ? -6.414 -6.856 7.308 1.00 96.75 192 SER A O 1
ATOM 1513 N N . ALA A 1 193 ? -6.622 -8.233 9.049 1.00 98.44 193 ALA A N 1
ATOM 1514 C CA . ALA A 1 193 ? -7.141 -7.209 9.960 1.00 98.44 193 ALA A CA 1
ATOM 1515 C C . ALA A 1 193 ? -6.112 -6.112 10.305 1.00 98.44 193 ALA A C 1
ATOM 1517 O O . ALA A 1 193 ? -6.495 -4.981 10.610 1.00 98.44 193 ALA A O 1
ATOM 1518 N N . SER A 1 194 ? -4.806 -6.398 10.251 1.00 98.25 194 SER A N 1
ATOM 1519 C CA . SER A 1 194 ? -3.787 -5.346 10.369 1.00 98.25 194 SER A CA 1
ATOM 1520 C C . SER A 1 194 ? -3.644 -4.533 9.083 1.00 98.25 194 SER A C 1
ATOM 1522 O O . SER A 1 194 ? -3.370 -3.339 9.150 1.00 98.25 194 SER A O 1
ATOM 1524 N N . ASP A 1 195 ? -3.880 -5.140 7.917 1.00 98.31 195 ASP A N 1
ATOM 1525 C CA . ASP A 1 195 ? -3.963 -4.384 6.662 1.00 98.31 195 ASP A CA 1
ATOM 1526 C C . ASP A 1 195 ? -5.210 -3.484 6.628 1.00 98.31 195 ASP A C 1
ATOM 1528 O O . ASP A 1 195 ? -5.146 -2.382 6.090 1.00 98.31 195 ASP A O 1
ATOM 1532 N N . VAL A 1 196 ? -6.320 -3.891 7.255 1.00 98.81 196 VAL A N 1
ATOM 1533 C CA . VAL A 1 196 ? -7.508 -3.033 7.438 1.00 98.81 196 VAL A CA 1
ATOM 1534 C C . VAL A 1 196 ? -7.176 -1.795 8.278 1.00 98.81 196 VAL A C 1
ATOM 1536 O O . VAL A 1 196 ? -7.608 -0.691 7.949 1.00 98.81 196 VAL A O 1
ATOM 1539 N N . TRP A 1 197 ? -6.367 -1.937 9.331 1.00 98.81 197 TRP A N 1
ATOM 1540 C CA . TRP A 1 197 ? -5.881 -0.782 10.093 1.00 98.81 197 TRP A CA 1
ATOM 1541 C C . TRP A 1 197 ? -5.074 0.173 9.201 1.00 98.81 197 TRP A C 1
ATOM 1543 O O . TRP A 1 197 ? -5.338 1.379 9.174 1.00 98.81 197 TRP A O 1
ATOM 1553 N N . ALA A 1 198 ? -4.123 -0.371 8.434 1.00 98.62 198 ALA A N 1
ATOM 1554 C CA . ALA A 1 198 ? -3.295 0.395 7.504 1.00 98.62 198 ALA A CA 1
ATOM 1555 C C . ALA A 1 198 ? -4.128 1.059 6.391 1.00 98.62 198 ALA A C 1
ATOM 1557 O O . ALA A 1 198 ? -3.835 2.186 5.988 1.00 98.62 198 ALA A O 1
ATOM 1558 N N . TYR A 1 199 ? -5.212 0.415 5.947 1.00 98.81 199 TYR A N 1
ATOM 1559 C CA . TYR A 1 199 ? -6.193 0.996 5.030 1.00 98.81 199 TYR A CA 1
ATOM 1560 C C . TYR A 1 199 ? -6.852 2.236 5.639 1.00 98.81 199 TYR A C 1
ATOM 1562 O O . TYR A 1 199 ? -6.856 3.283 5.000 1.00 98.81 199 TYR A O 1
ATOM 1570 N N . GLY A 1 200 ? -7.299 2.178 6.899 1.00 98.75 200 GLY A N 1
ATOM 1571 C CA . GLY A 1 200 ? -7.823 3.353 7.603 1.00 98.75 200 GLY A CA 1
ATOM 1572 C C . GLY A 1 200 ? -6.821 4.516 7.647 1.00 98.75 200 GLY A C 1
ATOM 1573 O O . GLY A 1 200 ? -7.181 5.656 7.360 1.00 98.75 200 GLY A O 1
ATOM 1574 N N . VAL A 1 201 ? -5.539 4.235 7.923 1.00 98.81 201 VAL A N 1
ATOM 1575 C CA . VAL A 1 201 ? -4.476 5.263 7.895 1.00 98.81 201 VAL A CA 1
ATOM 1576 C C . VAL A 1 201 ? -4.241 5.799 6.475 1.00 98.81 201 VAL A C 1
ATOM 1578 O O . VAL A 1 201 ? -4.049 6.998 6.292 1.00 98.81 201 VAL A O 1
ATOM 1581 N N . THR A 1 202 ? -4.324 4.944 5.456 1.00 98.75 202 THR A N 1
ATOM 1582 C CA . THR A 1 202 ? -4.217 5.347 4.043 1.00 98.75 202 THR A CA 1
ATOM 1583 C C . THR A 1 202 ? -5.362 6.279 3.641 1.00 98.75 202 THR A C 1
ATOM 1585 O O . THR A 1 202 ? -5.130 7.279 2.964 1.00 98.75 202 THR A O 1
ATOM 1588 N N . LEU A 1 203 ? -6.588 6.016 4.105 1.00 98.69 203 LEU A N 1
ATOM 1589 C CA . LEU A 1 203 ? -7.712 6.928 3.894 1.00 98.69 203 LEU A CA 1
ATOM 1590 C C . LEU A 1 203 ? -7.477 8.280 4.579 1.00 98.69 203 LEU A C 1
ATOM 1592 O O . LEU A 1 203 ? -7.745 9.321 3.979 1.00 98.69 203 LEU A O 1
ATOM 1596 N N . TYR A 1 204 ? -6.926 8.290 5.797 1.00 98.69 204 TYR A N 1
ATOM 1597 C CA . TYR A 1 204 ? -6.532 9.536 6.456 1.00 98.69 204 TYR A CA 1
ATOM 1598 C C . TYR A 1 204 ? -5.531 10.328 5.604 1.00 98.69 204 TYR A C 1
ATOM 1600 O O . TYR A 1 204 ? -5.729 11.527 5.398 1.00 98.69 204 TYR A O 1
ATOM 1608 N N . GLU A 1 205 ? -4.494 9.684 5.056 1.00 98.56 205 GLU A N 1
ATOM 1609 C CA . GLU A 1 205 ? -3.557 10.344 4.136 1.00 98.56 205 GLU A CA 1
ATOM 1610 C C . GLU A 1 205 ? -4.286 10.932 2.925 1.00 98.56 205 GLU A C 1
ATOM 1612 O O . GLU A 1 205 ? -4.015 12.063 2.537 1.00 98.56 205 GLU A O 1
ATOM 1617 N N . MET A 1 206 ? -5.237 10.203 2.340 1.00 98.19 206 MET A N 1
ATOM 1618 C CA . MET A 1 206 ? -5.995 10.679 1.183 1.00 98.19 206 MET A CA 1
ATOM 1619 C C . MET A 1 206 ? -6.787 11.948 1.508 1.00 98.19 206 MET A C 1
ATOM 1621 O O . MET A 1 206 ? -6.586 12.980 0.869 1.00 98.19 206 MET A O 1
ATOM 1625 N N . PHE A 1 207 ? -7.645 11.908 2.529 1.00 97.94 207 PHE A N 1
ATOM 1626 C CA . PHE A 1 207 ? -8.537 13.028 2.849 1.00 97.94 207 PHE A CA 1
ATOM 1627 C C . PHE A 1 207 ? -7.834 14.209 3.534 1.00 97.94 207 PHE A C 1
ATOM 1629 O O . PHE A 1 207 ? -8.347 15.328 3.510 1.00 97.94 207 PHE A O 1
ATOM 1636 N N . SER A 1 208 ? -6.644 13.991 4.099 1.00 97.44 208 SER A N 1
ATOM 1637 C CA . SER A 1 208 ? -5.747 15.059 4.565 1.00 97.44 208 SER A CA 1
ATOM 1638 C C . SER A 1 208 ? -4.810 15.586 3.473 1.00 97.44 208 SER A C 1
ATOM 1640 O O . SER A 1 208 ? -4.015 16.488 3.730 1.00 97.44 208 SER A O 1
ATOM 1642 N N . TYR A 1 209 ? -4.910 15.057 2.248 1.00 97.25 209 TYR A N 1
ATOM 1643 C CA . TYR A 1 209 ? -4.058 15.396 1.108 1.00 97.25 209 TYR A CA 1
ATOM 1644 C C . TYR A 1 209 ? -2.560 15.215 1.393 1.00 97.25 209 TYR A C 1
ATOM 1646 O O . TYR A 1 209 ? -1.723 16.070 1.104 1.00 97.25 209 TYR A O 1
ATOM 1654 N N . GLY A 1 210 ? -2.223 14.055 1.943 1.00 96.81 210 GLY A N 1
ATOM 1655 C CA . GLY A 1 210 ? -0.860 13.619 2.198 1.00 96.81 210 GLY A CA 1
ATOM 1656 C C . GLY A 1 210 ? -0.265 14.173 3.487 1.00 96.81 210 GLY A C 1
ATOM 1657 O O . GLY A 1 210 ? 0.963 14.189 3.616 1.00 96.81 210 GLY A O 1
ATOM 1658 N N . PHE A 1 211 ? -1.087 14.637 4.436 1.00 96.62 211 PHE A N 1
ATOM 1659 C CA . PHE A 1 211 ? -0.573 14.989 5.754 1.00 96.62 211 PHE A CA 1
ATOM 1660 C C . PHE A 1 211 ? 0.012 13.748 6.431 1.00 96.62 211 PHE A C 1
ATOM 1662 O O . PHE A 1 211 ? -0.537 12.650 6.347 1.00 96.62 211 PHE A O 1
ATOM 1669 N N . GLN A 1 212 ? 1.156 13.925 7.088 1.00 96.19 212 GLN A N 1
ATOM 1670 C CA . GLN A 1 212 ? 1.864 12.831 7.738 1.00 96.19 212 GLN A CA 1
ATOM 1671 C C . GLN A 1 212 ? 1.033 12.312 8.928 1.00 96.19 212 GLN A C 1
ATOM 1673 O O . GLN A 1 212 ? 0.807 13.078 9.870 1.00 96.19 212 GLN A O 1
ATOM 1678 N N . PRO A 1 213 ? 0.618 11.029 8.946 1.00 97.75 213 PRO A N 1
ATOM 1679 C CA . PRO A 1 213 ? -0.069 10.459 10.099 1.00 97.75 213 PRO A CA 1
ATOM 1680 C C . PRO A 1 213 ? 0.829 10.524 11.336 1.00 97.75 213 PRO A C 1
ATOM 1682 O O . PRO A 1 213 ? 2.026 10.232 11.244 1.00 97.75 213 PRO A O 1
ATOM 1685 N N . TRP A 1 214 ? 0.250 10.903 12.478 1.00 97.25 214 TRP A N 1
ATOM 1686 C CA . TRP A 1 214 ? 0.960 11.026 13.758 1.00 97.25 214 TRP A CA 1
ATOM 1687 C C . TRP A 1 214 ? 2.195 11.936 13.693 1.00 97.25 214 TRP A C 1
ATOM 1689 O O . TRP A 1 214 ? 3.231 11.648 14.296 1.00 97.25 214 TRP A O 1
ATOM 1699 N N . ALA A 1 215 ? 2.103 13.023 12.918 1.00 94.56 215 ALA A N 1
ATOM 1700 C CA . ALA A 1 215 ? 3.183 13.990 12.774 1.00 94.56 215 ALA A CA 1
ATOM 1701 C C . ALA A 1 215 ? 3.763 14.403 14.141 1.00 94.56 215 ALA A C 1
ATOM 1703 O O . ALA A 1 215 ? 3.027 14.618 15.101 1.00 94.56 215 ALA A O 1
ATOM 1704 N N . ALA A 1 216 ? 5.092 14.527 14.202 1.00 93.81 216 ALA A N 1
ATOM 1705 C CA . ALA A 1 216 ? 5.878 14.845 15.400 1.00 93.81 216 ALA A CA 1
ATOM 1706 C C . ALA A 1 216 ? 5.940 13.768 16.503 1.00 93.81 216 ALA A C 1
ATOM 1708 O O . ALA A 1 216 ? 6.656 13.977 17.483 1.00 93.81 216 ALA A O 1
ATOM 1709 N N . LEU A 1 217 ? 5.294 12.608 16.342 1.00 96.31 217 LEU A N 1
ATOM 1710 C CA . LEU A 1 217 ? 5.462 11.482 17.263 1.00 96.31 217 LEU A CA 1
ATOM 1711 C C . LEU A 1 217 ? 6.542 10.506 16.784 1.00 96.31 217 LEU A C 1
ATOM 1713 O O . LEU A 1 217 ? 6.664 10.182 15.602 1.00 96.31 217 LEU A O 1
ATOM 1717 N N . THR A 1 218 ? 7.329 10.001 17.731 1.00 95.38 218 THR A N 1
ATOM 1718 C CA . THR A 1 218 ? 8.220 8.851 17.522 1.00 95.38 218 THR A CA 1
ATOM 1719 C C . THR A 1 218 ? 7.421 7.550 17.470 1.00 95.38 218 THR A C 1
ATOM 1721 O O . THR A 1 218 ? 6.305 7.478 17.976 1.00 95.38 218 THR A O 1
ATOM 1724 N N . GLY A 1 219 ? 8.006 6.472 16.937 1.00 90.94 219 GLY A N 1
ATOM 1725 C CA . GLY A 1 219 ? 7.320 5.175 16.883 1.00 90.94 219 GLY A CA 1
ATOM 1726 C C . GLY A 1 219 ? 6.862 4.650 18.252 1.00 90.94 219 GLY A C 1
ATOM 1727 O O . GLY A 1 219 ? 5.795 4.052 18.350 1.00 90.94 219 GLY A O 1
ATOM 1728 N N . HIS A 1 220 ? 7.623 4.927 19.316 1.00 94.38 220 HIS A N 1
ATOM 1729 C CA . HIS A 1 220 ? 7.233 4.563 20.680 1.00 94.38 220 HIS A CA 1
ATOM 1730 C C . HIS A 1 220 ? 6.024 5.368 21.170 1.00 94.38 220 HIS A C 1
ATOM 1732 O O . HIS A 1 220 ? 5.083 4.787 21.696 1.00 94.38 220 HIS A O 1
ATOM 1738 N N . GLN A 1 221 ? 6.017 6.682 20.927 1.00 97.62 221 GLN A N 1
ATOM 1739 C CA . GLN A 1 221 ? 4.893 7.555 21.282 1.00 97.62 221 GLN A CA 1
ATOM 1740 C C . GLN A 1 221 ? 3.633 7.223 20.480 1.00 97.62 221 GLN A C 1
ATOM 1742 O O . GLN A 1 221 ? 2.533 7.317 21.009 1.00 97.62 221 GLN A O 1
ATOM 1747 N N . ILE A 1 222 ? 3.783 6.811 19.215 1.00 98.00 222 ILE A N 1
ATOM 1748 C CA . ILE A 1 222 ? 2.658 6.323 18.411 1.00 98.00 222 ILE A CA 1
ATOM 1749 C C . ILE A 1 222 ? 2.057 5.085 19.073 1.00 98.00 222 ILE A C 1
ATOM 1751 O O . ILE A 1 222 ? 0.850 5.060 19.281 1.00 98.00 222 ILE A O 1
ATOM 1755 N N . LEU A 1 223 ? 2.880 4.090 19.433 1.00 97.00 223 LEU A N 1
ATOM 1756 C CA . LEU A 1 223 ? 2.398 2.884 20.110 1.00 97.00 223 LEU A CA 1
ATOM 1757 C C . LEU A 1 223 ? 1.686 3.229 21.423 1.00 97.00 223 LEU A C 1
ATOM 1759 O O . LEU A 1 223 ? 0.563 2.785 21.632 1.00 97.00 223 LEU A O 1
ATOM 1763 N N . GLU A 1 224 ? 2.308 4.057 22.263 1.00 97.81 224 GLU A N 1
ATOM 1764 C CA . GLU A 1 224 ? 1.720 4.513 23.525 1.00 97.81 224 GLU A CA 1
ATOM 1765 C C . GLU A 1 224 ? 0.366 5.200 23.308 1.00 97.81 224 GLU A C 1
ATOM 1767 O O . GLU A 1 224 ? -0.569 4.963 24.068 1.00 97.81 224 GLU A O 1
ATOM 1772 N N . ALA A 1 225 ? 0.230 6.018 22.262 1.00 98.19 225 ALA A N 1
ATOM 1773 C CA . ALA A 1 225 ? -1.017 6.703 21.952 1.00 98.19 225 ALA A CA 1
ATOM 1774 C C . ALA A 1 225 ? -2.127 5.732 21.514 1.00 98.19 225 ALA A C 1
ATOM 1776 O O . ALA A 1 225 ? -3.262 5.865 21.970 1.00 98.19 225 ALA A O 1
ATOM 1777 N N . ILE A 1 226 ? -1.829 4.775 20.628 1.00 98.06 226 ILE A N 1
ATOM 1778 C CA . ILE A 1 226 ? -2.857 3.929 19.994 1.00 98.06 226 ILE A CA 1
ATOM 1779 C C . ILE A 1 226 ? -3.237 2.682 20.800 1.00 98.06 226 ILE A C 1
ATOM 1781 O O . ILE A 1 226 ? -4.335 2.147 20.588 1.00 98.06 226 ILE A O 1
ATOM 1785 N N . ASP A 1 227 ? -2.342 2.210 21.667 1.00 97.75 227 ASP A N 1
ATOM 1786 C CA . ASP A 1 227 ? -2.498 0.989 22.460 1.00 97.75 227 ASP A CA 1
ATOM 1787 C C . ASP A 1 227 ? -3.194 1.258 23.810 1.00 97.75 227 ASP A C 1
ATOM 1789 O O . ASP A 1 227 ? -3.534 2.399 24.149 1.00 97.75 227 ASP A O 1
ATOM 1793 N N . GLU A 1 228 ? -3.459 0.197 24.575 1.00 93.56 228 GLU A N 1
ATOM 1794 C CA . GLU A 1 228 ? -3.975 0.314 25.942 1.00 93.56 228 GLU A CA 1
ATOM 1795 C C . GLU A 1 228 ? -2.975 1.089 26.827 1.00 93.56 228 GLU A C 1
ATOM 1797 O O . GLU A 1 228 ? -1.772 0.822 26.769 1.00 93.56 228 GLU A O 1
ATOM 1802 N N . PRO A 1 229 ? -3.432 2.037 27.672 1.00 96.81 229 PRO A N 1
ATOM 1803 C CA . PRO A 1 229 ? -4.824 2.400 27.973 1.00 96.81 229 PRO A CA 1
ATOM 1804 C C . PRO A 1 229 ? -5.365 3.608 27.192 1.00 96.81 229 PRO A C 1
ATOM 1806 O O . PRO A 1 229 ? -6.480 4.052 27.463 1.00 96.81 229 PRO A O 1
ATOM 1809 N N . ASN A 1 230 ? -4.588 4.183 26.273 1.00 97.81 230 ASN A N 1
ATOM 1810 C CA . ASN A 1 230 ? -4.884 5.497 25.700 1.00 97.81 230 ASN A CA 1
ATOM 1811 C C . ASN A 1 230 ? -5.895 5.440 24.550 1.00 97.81 230 ASN A C 1
ATOM 1813 O O . ASN A 1 230 ? -6.745 6.324 24.448 1.00 97.81 230 ASN A O 1
ATOM 1817 N N . PHE A 1 231 ? -5.813 4.420 23.690 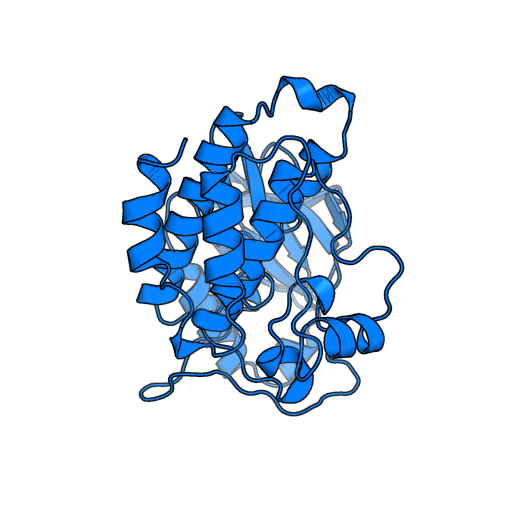1.00 97.69 231 PHE A N 1
ATOM 1818 C CA . PHE A 1 231 ? -6.721 4.211 22.553 1.00 97.69 231 PHE A CA 1
ATOM 1819 C C . PHE A 1 231 ? -6.946 5.448 21.656 1.00 97.69 231 PHE A C 1
ATOM 1821 O O . PHE A 1 231 ? -7.994 5.581 21.020 1.00 97.69 231 PHE A O 1
ATOM 1828 N N . GLN A 1 232 ? -5.966 6.349 21.556 1.00 98.12 232 GLN A N 1
ATOM 1829 C CA . GLN A 1 232 ? -6.058 7.529 20.700 1.00 98.12 232 GLN A CA 1
ATOM 1830 C C . GLN A 1 232 ? -6.120 7.121 19.231 1.00 98.12 232 GLN A C 1
ATOM 1832 O O . GLN 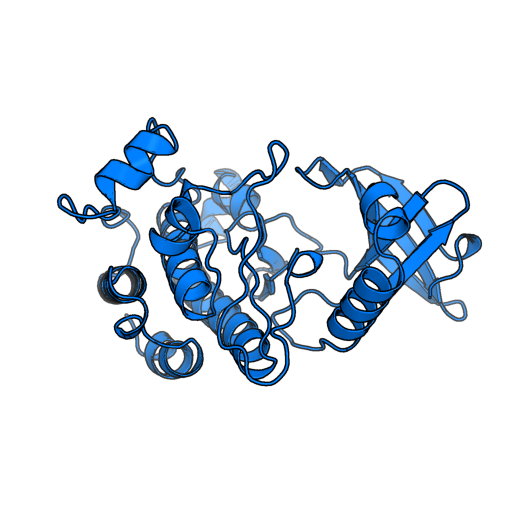A 1 232 ? -5.550 6.109 18.815 1.00 98.12 232 GLN A O 1
ATOM 1837 N N . ARG A 1 233 ? -6.811 7.926 18.426 1.00 98.25 233 ARG A N 1
ATOM 1838 C CA . ARG A 1 233 ? -6.949 7.756 16.975 1.00 98.25 233 ARG A CA 1
ATOM 1839 C C . ARG A 1 233 ? -6.694 9.086 16.281 1.00 98.25 233 ARG A C 1
ATOM 1841 O O . ARG A 1 233 ? -6.801 10.135 16.911 1.00 98.25 233 ARG A O 1
ATOM 1848 N N . LEU A 1 234 ? -6.353 9.028 14.995 1.00 98.25 234 LEU A N 1
ATOM 1849 C CA . LEU A 1 234 ? -6.193 10.230 14.181 1.00 98.25 234 LEU A CA 1
ATOM 1850 C C . LEU A 1 234 ? -7.517 10.999 14.125 1.00 98.25 234 LEU A C 1
ATOM 1852 O O . LEU A 1 234 ? -8.593 10.405 14.032 1.00 98.25 234 LEU A O 1
ATOM 1856 N N . GLU A 1 235 ? -7.424 12.323 14.174 1.00 97.69 235 GLU A N 1
ATOM 1857 C CA . GLU A 1 235 ? -8.580 13.208 14.058 1.00 97.69 235 GLU A CA 1
ATOM 1858 C C . GLU A 1 235 ? -9.135 13.227 12.628 1.00 97.69 235 GLU A C 1
ATOM 1860 O O . GLU A 1 235 ? -8.450 12.869 11.668 1.00 97.69 235 GLU A O 1
ATOM 1865 N N . GLN A 1 236 ? -10.387 13.657 12.473 1.00 97.94 236 GLN A N 1
ATOM 1866 C CA . GLN A 1 236 ? -11.016 13.769 11.161 1.00 97.94 236 GLN A CA 1
ATOM 1867 C C . GLN A 1 236 ? -10.310 14.840 10.312 1.00 97.94 236 GLN A C 1
ATOM 1869 O O . GLN A 1 236 ? -10.261 15.998 10.730 1.00 97.94 236 GLN A O 1
ATOM 1874 N N . PRO A 1 237 ? -9.813 14.512 9.102 1.00 96.94 237 PRO A N 1
ATOM 1875 C CA . PRO A 1 237 ? -9.299 15.527 8.187 1.00 96.94 237 PRO A CA 1
ATOM 1876 C C . PRO A 1 237 ? -10.392 16.510 7.752 1.00 96.94 237 PRO A C 1
ATOM 1878 O O . PRO A 1 237 ? -11.537 16.114 7.547 1.00 96.94 237 PRO A O 1
ATOM 1881 N N . GLU A 1 238 ? -10.026 17.772 7.517 1.00 91.69 238 GLU A N 1
ATOM 1882 C CA . GLU A 1 238 ? -10.965 18.856 7.179 1.00 91.69 238 GLU A CA 1
ATOM 1883 C C . GLU A 1 238 ? -11.867 18.539 5.971 1.00 91.69 238 GLU A C 1
ATOM 1885 O O . GLU A 1 238 ? -13.058 18.839 5.979 1.00 91.69 238 GLU A O 1
ATOM 1890 N N . CYS A 1 239 ? -11.317 17.901 4.933 1.00 90.06 239 CYS A N 1
ATOM 1891 C CA . CYS A 1 239 ? -12.049 17.553 3.711 1.00 90.06 239 CYS A CA 1
ATOM 1892 C C . CYS A 1 239 ? -12.683 16.149 3.742 1.00 90.06 239 CYS A C 1
ATOM 1894 O O . CYS A 1 239 ? -13.181 15.692 2.714 1.00 90.06 239 CYS A O 1
ATOM 1896 N N . CYS A 1 240 ? -12.615 15.437 4.870 1.00 96.19 240 CYS A N 1
ATOM 1897 C CA . CYS A 1 240 ? -13.078 14.056 4.977 1.00 96.19 240 CYS A CA 1
ATOM 1898 C C . CYS A 1 240 ? -14.599 13.991 5.191 1.00 96.19 240 CYS A C 1
ATOM 1900 O O . CYS A 1 240 ? -15.086 14.550 6.183 1.00 96.19 240 CYS A O 1
ATOM 1902 N N . PRO A 1 241 ? -15.355 13.267 4.344 1.00 96.44 241 PRO A N 1
ATOM 1903 C CA . PRO A 1 241 ? -16.760 12.993 4.618 1.00 96.44 241 PRO A CA 1
ATOM 1904 C C . PRO A 1 241 ? -16.942 12.227 5.938 1.00 96.44 241 PRO A C 1
ATOM 1906 O O . PRO A 1 241 ? -16.120 11.391 6.321 1.00 96.44 241 PRO A O 1
ATOM 1909 N N . LYS A 1 242 ? -18.029 12.515 6.662 1.00 96.50 242 LYS A N 1
ATOM 1910 C CA . LYS A 1 242 ? -18.270 11.956 8.008 1.00 96.50 242 LYS A CA 1
ATOM 1911 C C . LYS A 1 242 ? -18.404 10.436 7.997 1.00 96.50 242 LYS A C 1
ATOM 1913 O O . LYS A 1 242 ? -17.942 9.772 8.926 1.00 96.50 242 LYS A O 1
ATOM 1918 N N . ASP A 1 243 ? -19.004 9.898 6.945 1.00 96.62 243 ASP A N 1
ATOM 1919 C CA . ASP A 1 243 ? -19.209 8.464 6.797 1.00 96.62 243 ASP A CA 1
ATOM 1920 C C . ASP A 1 243 ? -17.869 7.740 6.599 1.00 96.62 243 ASP A C 1
ATOM 1922 O O . ASP A 1 243 ? -17.599 6.727 7.246 1.00 96.62 243 ASP A O 1
ATOM 1926 N N . TYR A 1 244 ? -16.969 8.323 5.800 1.00 97.88 244 TYR A N 1
ATOM 1927 C CA . TYR A 1 244 ? -15.605 7.821 5.627 1.00 97.88 244 TYR A CA 1
ATOM 1928 C C . TYR A 1 244 ? -14.792 7.891 6.921 1.00 97.88 244 TYR A C 1
ATOM 1930 O O . TYR A 1 244 ? -14.062 6.952 7.233 1.00 97.88 244 TYR A O 1
ATOM 1938 N N . PHE A 1 245 ? -14.928 8.960 7.710 1.00 98.19 245 PHE A N 1
ATOM 1939 C CA . PHE A 1 245 ? -14.264 9.030 9.013 1.00 98.19 245 PHE A CA 1
ATOM 1940 C C . PHE A 1 245 ? -14.800 7.978 9.995 1.00 98.19 245 PHE A C 1
ATOM 1942 O O . PHE A 1 245 ? -14.021 7.326 10.689 1.00 98.19 245 PHE A O 1
ATOM 1949 N N . THR A 1 246 ? -16.114 7.748 10.001 1.00 98.00 246 THR A N 1
ATOM 1950 C CA . THR A 1 246 ? -16.739 6.681 10.798 1.00 98.00 246 THR A CA 1
ATOM 1951 C C . THR A 1 246 ? -16.184 5.309 10.408 1.00 98.00 246 THR A C 1
ATOM 1953 O O . THR A 1 246 ? -15.833 4.506 11.274 1.00 98.00 246 THR A O 1
ATOM 1956 N N . LEU A 1 247 ? -16.030 5.053 9.106 1.00 98.25 247 LEU A N 1
ATOM 1957 C CA . LEU A 1 247 ? -15.400 3.837 8.594 1.00 98.25 247 LEU A CA 1
ATOM 1958 C C . LEU A 1 247 ? -13.934 3.720 9.039 1.00 98.25 247 LEU A C 1
ATOM 1960 O O . LEU A 1 247 ? -13.522 2.651 9.484 1.00 98.25 247 LEU A O 1
ATOM 1964 N N . MET A 1 248 ? -13.149 4.805 9.010 1.00 98.56 248 MET A N 1
ATOM 1965 C CA . MET A 1 248 ? -11.772 4.789 9.530 1.00 98.56 248 MET A CA 1
ATOM 1966 C C . MET A 1 248 ? -11.727 4.395 11.013 1.00 98.56 248 MET A C 1
ATOM 1968 O O . MET A 1 248 ? -10.912 3.562 11.406 1.00 98.56 248 MET A O 1
ATOM 1972 N N . GLN A 1 249 ? -12.640 4.918 11.835 1.00 98.56 249 GLN A N 1
ATOM 1973 C CA . GLN A 1 249 ? -12.740 4.536 13.247 1.00 98.56 249 GLN A CA 1
ATOM 1974 C C . GLN A 1 249 ? -13.083 3.048 13.437 1.00 98.56 249 GLN A C 1
ATOM 1976 O O . GLN A 1 249 ? -12.596 2.423 14.380 1.00 98.56 249 GLN A O 1
ATOM 1981 N N . GLN A 1 250 ? -13.876 2.454 12.539 1.00 98.50 250 GLN A N 1
ATOM 1982 C CA . GLN A 1 250 ? -14.127 1.007 12.526 1.00 98.50 250 GLN A CA 1
ATOM 1983 C C . GLN A 1 250 ? -12.873 0.214 12.124 1.00 98.50 250 GLN A C 1
ATOM 1985 O O . GLN A 1 250 ? -12.555 -0.799 12.747 1.00 98.50 250 GLN A O 1
ATOM 1990 N N . CYS A 1 251 ? -12.113 0.689 11.134 1.00 98.75 251 CYS A N 1
ATOM 1991 C CA . CYS A 1 251 ? -10.827 0.093 10.761 1.00 98.75 251 CYS A CA 1
ATOM 1992 C C . CYS A 1 251 ? -9.804 0.133 11.907 1.00 98.75 251 CYS A C 1
ATOM 1994 O O . CYS A 1 251 ? -8.964 -0.760 12.011 1.00 98.75 251 CYS A O 1
ATOM 1996 N N . TRP A 1 252 ? -9.890 1.134 12.787 1.00 98.69 252 TRP A N 1
ATOM 1997 C CA . TRP A 1 252 ? -8.994 1.297 13.931 1.00 98.69 252 TRP A CA 1
ATOM 1998 C C . TRP A 1 252 ? -9.544 0.754 15.256 1.00 98.69 252 TRP A C 1
ATOM 2000 O O . TRP A 1 252 ? -9.090 1.160 16.332 1.00 98.69 252 TRP A O 1
ATOM 2010 N N . GLN A 1 253 ? -10.500 -0.177 15.231 1.00 98.69 253 GLN A N 1
ATOM 2011 C CA . GLN A 1 253 ? -10.845 -0.926 16.442 1.00 98.69 253 GLN A CA 1
ATOM 2012 C C . GLN A 1 253 ? -9.592 -1.617 16.998 1.00 98.69 253 GLN A C 1
ATOM 2014 O O . GLN A 1 253 ? -8.807 -2.194 16.245 1.00 98.69 253 GLN A O 1
ATOM 2019 N N . HIS A 1 254 ? -9.367 -1.504 18.311 1.00 98.19 254 HIS A N 1
ATOM 2020 C CA . HIS A 1 254 ? -8.151 -2.030 18.945 1.00 98.19 254 HIS A CA 1
ATOM 2021 C C . HIS A 1 254 ? -8.058 -3.549 18.766 1.00 98.19 254 HIS A C 1
ATOM 2023 O O . HIS A 1 254 ? -7.098 -4.035 18.171 1.00 98.19 254 HIS A O 1
ATOM 2029 N N . GLU A 1 255 ? -9.122 -4.260 19.138 1.00 97.94 255 GLU A N 1
ATOM 2030 C CA . GLU A 1 255 ? -9.273 -5.698 18.924 1.00 97.94 255 GLU A CA 1
ATOM 2031 C C . GLU A 1 255 ? -9.380 -6.026 17.416 1.00 97.94 255 GLU A C 1
ATOM 2033 O O . GLU A 1 255 ? -10.352 -5.612 16.771 1.00 97.94 255 GLU A O 1
ATOM 2038 N N . PRO A 1 256 ? -8.436 -6.794 16.830 1.00 98.12 256 PRO A N 1
ATOM 2039 C CA . PRO A 1 256 ? -8.429 -7.083 15.395 1.00 98.12 256 PRO A CA 1
ATOM 2040 C C . PRO A 1 256 ? -9.710 -7.746 14.887 1.00 98.12 256 PRO A C 1
ATOM 2042 O O . PRO A 1 256 ? -10.149 -7.459 13.778 1.00 98.12 256 PRO A O 1
ATOM 2045 N N . SER A 1 257 ? -10.343 -8.594 15.703 1.00 97.75 257 SER A N 1
ATOM 2046 C CA . SER A 1 257 ? -11.591 -9.280 15.339 1.00 97.75 257 SER A CA 1
ATOM 2047 C C . SER A 1 257 ? -12.820 -8.363 15.255 1.00 97.75 257 SER A C 1
ATOM 2049 O O . SER A 1 257 ? -13.866 -8.791 14.769 1.00 97.75 257 SER A O 1
ATOM 2051 N N . LYS A 1 258 ? -12.712 -7.111 15.719 1.00 98.44 258 LYS A N 1
ATOM 2052 C CA . LYS A 1 258 ? -13.765 -6.086 15.626 1.00 98.44 258 LYS A CA 1
ATOM 2053 C C . LYS A 1 258 ? -13.620 -5.175 14.410 1.00 98.44 258 LYS A C 1
ATOM 2055 O O . LYS A 1 258 ? -14.513 -4.369 14.165 1.00 98.44 258 LYS A O 1
ATOM 2060 N N . ARG A 1 259 ? -12.515 -5.280 13.670 1.00 98.69 259 ARG A N 1
ATOM 2061 C CA . ARG A 1 259 ? -12.296 -4.519 12.437 1.00 98.69 259 ARG A CA 1
ATOM 2062 C C . ARG A 1 259 ? -13.100 -5.163 11.298 1.00 98.69 259 ARG A C 1
ATOM 2064 O O . ARG A 1 259 ? -13.177 -6.393 11.255 1.00 98.69 259 ARG A O 1
ATOM 2071 N N . PRO A 1 260 ? -13.682 -4.370 10.384 1.00 98.31 260 PRO A N 1
ATOM 2072 C CA . PRO A 1 260 ? -14.388 -4.912 9.228 1.00 98.31 260 PRO A CA 1
ATOM 2073 C C . PRO A 1 260 ? -13.415 -5.636 8.295 1.00 98.31 260 PRO A C 1
ATOM 2075 O O . PRO A 1 260 ? -12.244 -5.271 8.202 1.00 98.31 260 PRO A O 1
ATOM 2078 N N . LYS A 1 261 ? -13.891 -6.642 7.568 1.00 98.31 261 LYS A N 1
ATOM 2079 C CA . LYS A 1 261 ? -13.105 -7.291 6.505 1.00 98.31 261 LYS A CA 1
ATOM 2080 C C . LYS A 1 261 ? -13.127 -6.463 5.225 1.00 98.31 261 LYS A C 1
ATOM 2082 O O . LYS A 1 261 ? -14.082 -5.727 4.984 1.00 98.31 261 LYS A O 1
ATOM 2087 N N . PHE A 1 262 ? -12.151 -6.643 4.334 1.00 98.44 262 PHE A N 1
ATOM 2088 C CA . PHE A 1 262 ? -12.200 -5.977 3.021 1.00 98.44 262 PHE A CA 1
ATOM 2089 C C . PHE A 1 262 ? -13.419 -6.408 2.194 1.00 98.44 262 PHE A C 1
ATOM 2091 O O . PHE A 1 262 ? -14.031 -5.594 1.502 1.00 98.44 262 PHE A O 1
ATOM 2098 N N . SER A 1 263 ? -13.830 -7.669 2.338 1.00 96.50 263 SER A N 1
ATOM 2099 C CA . SER A 1 263 ? -15.097 -8.185 1.804 1.00 96.50 263 SER A CA 1
ATOM 2100 C C . SER A 1 263 ? -16.353 -7.456 2.302 1.00 96.50 263 SER A C 1
ATOM 2102 O O . SER A 1 263 ? -17.334 -7.384 1.569 1.00 96.50 263 SER A O 1
ATOM 2104 N N . GLU A 1 264 ? -16.333 -6.886 3.505 1.00 96.69 264 GLU A N 1
ATOM 2105 C CA . GLU A 1 264 ? -17.437 -6.086 4.053 1.00 96.69 264 GLU A CA 1
ATOM 2106 C C . GLU A 1 264 ? -17.323 -4.623 3.613 1.00 96.69 264 GLU A C 1
ATOM 2108 O O . GLU A 1 264 ? -18.317 -4.022 3.209 1.00 96.69 264 GLU A O 1
ATOM 2113 N N . LEU A 1 265 ? -16.102 -4.074 3.620 1.00 96.81 265 LEU A N 1
ATOM 2114 C CA . LEU A 1 265 ? -15.816 -2.695 3.220 1.00 96.81 265 LEU A CA 1
ATOM 2115 C C . LEU A 1 265 ? -16.296 -2.392 1.795 1.00 96.81 265 LEU A C 1
ATOM 2117 O O . LEU A 1 265 ? -16.900 -1.341 1.580 1.00 96.81 265 LEU A O 1
ATOM 2121 N N . ILE A 1 266 ? -16.095 -3.307 0.837 1.00 93.81 266 ILE A N 1
ATOM 2122 C CA . ILE A 1 266 ? -16.496 -3.062 -0.559 1.00 93.81 266 ILE A CA 1
ATOM 2123 C C . ILE A 1 266 ? -18.008 -2.884 -0.731 1.00 93.81 266 ILE A C 1
ATOM 2125 O O . ILE A 1 266 ? -18.442 -2.212 -1.659 1.00 93.81 266 ILE A O 1
ATOM 2129 N N . ASN A 1 267 ? -18.809 -3.488 0.151 1.00 91.38 267 ASN A N 1
ATOM 2130 C CA . ASN A 1 267 ? -20.265 -3.420 0.061 1.00 91.38 267 ASN A CA 1
ATOM 2131 C C . ASN A 1 267 ? -20.804 -2.109 0.637 1.00 91.38 267 ASN A C 1
ATOM 2133 O O . ASN A 1 267 ? -21.900 -1.702 0.283 1.00 91.38 267 ASN A O 1
ATOM 2137 N N . VAL A 1 268 ? -20.051 -1.472 1.538 1.00 93.06 268 VAL A N 1
ATOM 2138 C CA . VAL A 1 268 ? -20.481 -0.265 2.256 1.00 93.06 268 VAL A CA 1
ATOM 2139 C C . VAL A 1 268 ? -19.959 1.002 1.583 1.00 93.06 268 VAL A C 1
ATOM 2141 O O . VAL A 1 268 ? -20.681 1.990 1.505 1.00 93.06 268 VAL A O 1
ATOM 2144 N N . LEU A 1 269 ? -18.716 0.984 1.085 1.00 89.94 269 LEU A N 1
ATOM 2145 C CA . LEU A 1 269 ? -18.055 2.159 0.502 1.00 89.94 269 LEU A CA 1
ATOM 2146 C C . LEU A 1 269 ? -18.855 2.860 -0.617 1.00 89.94 269 LEU A C 1
ATOM 2148 O O . LEU A 1 269 ? -18.878 4.088 -0.597 1.00 89.94 269 LEU A O 1
ATOM 2152 N N . PRO A 1 270 ? -19.522 2.154 -1.556 1.00 86.31 270 PRO A N 1
ATOM 2153 C CA . PRO A 1 270 ? -20.287 2.802 -2.626 1.00 86.31 270 PRO A CA 1
ATOM 2154 C C . PRO A 1 270 ? -21.478 3.642 -2.144 1.00 86.31 270 PRO A C 1
ATOM 2156 O O . PRO A 1 270 ? -21.921 4.533 -2.865 1.00 86.31 270 PRO A O 1
ATOM 2159 N N . ASP A 1 271 ? -21.991 3.365 -0.942 1.00 86.12 271 ASP A N 1
ATOM 2160 C CA . ASP A 1 271 ? -23.171 4.031 -0.382 1.00 86.12 271 ASP A CA 1
ATOM 2161 C C . ASP A 1 271 ? -22.820 5.210 0.544 1.00 86.12 271 ASP A C 1
ATOM 2163 O O . ASP A 1 271 ? -23.716 5.958 0.956 1.00 86.12 271 ASP A O 1
ATOM 2167 N N . LEU A 1 272 ? -21.537 5.387 0.884 1.00 87.50 272 LEU A N 1
ATOM 2168 C CA . LEU A 1 272 ? -21.084 6.449 1.784 1.00 87.50 272 LEU A CA 1
ATOM 2169 C C . LEU A 1 272 ? -21.145 7.827 1.115 1.00 87.50 272 LEU A C 1
ATOM 2171 O O . LEU A 1 272 ? -20.891 7.961 -0.084 1.00 87.50 272 LEU A O 1
ATOM 2175 N N . LYS A 1 273 ? -21.457 8.863 1.906 1.00 65.50 273 LYS A N 1
ATOM 2176 C CA . LYS A 1 273 ? -21.611 10.246 1.428 1.00 65.50 273 LYS A CA 1
ATOM 2177 C C . LYS A 1 273 ? -20.645 11.228 2.080 1.00 65.50 273 LYS A C 1
ATOM 2179 O O . LYS A 1 273 ? -20.329 11.090 3.285 1.00 65.50 273 LYS A O 1
#

Solvent-accessible surface area (backbone atoms only — not comparable to full-atom values): 14961 Å² total; per-residue (Å²): 119,44,63,57,89,36,50,47,81,66,52,78,75,47,78,54,99,71,36,46,30,24,36,30,38,38,52,56,99,85,44,80,42,68,25,29,35,39,42,37,72,56,63,63,41,73,76,37,49,69,62,45,52,51,50,52,50,56,50,45,70,47,83,52,92,21,37,60,41,37,79,37,39,29,78,43,101,91,46,33,30,43,34,27,61,49,54,83,51,54,29,42,30,60,48,40,59,33,74,91,42,41,85,70,58,44,63,69,52,50,54,53,46,50,47,38,50,32,50,33,47,26,54,33,48,78,69,43,38,31,48,88,64,57,37,38,71,33,27,32,26,62,49,88,89,39,51,24,45,44,76,50,87,72,34,50,74,47,55,93,96,45,83,54,50,71,58,80,92,48,98,83,68,80,72,70,53,79,37,51,32,62,54,36,72,79,63,36,44,41,30,60,48,36,41,32,23,7,45,27,44,25,50,50,22,58,40,44,39,44,50,66,68,67,69,96,54,52,66,67,55,46,48,54,36,47,28,90,91,60,59,50,73,86,75,81,38,91,67,43,45,66,48,57,49,52,49,29,55,38,22,58,36,83,56,52,90,67,27,63,49,44,77,53,47,57,74,49,55,84,76,56,94

Foldseek 3Di:
DAEPVQKDWDAWPDADPFGTWTWIWGQDPNDTAIKIKGWGACPVCVVPVPQLVVLQVLQQPDDDQQAWHFPGWYDDPGTIITITHDQPFAQQLVQLPPPVNVVLQAPVLLLLVLLSVLRQLLVCVVQQKFQQDQASNQWGHNDSNGIHGHNSSPIDHADVPDQWDADDDDPPDDHPLLLFALCCLPGVTTHLLRVLSSSLVRSVCSQLSNDDRPPPDDSVRSSVCCAPPNNHDDDAHPRDAPQSNVLSVLSSDNPSVSRDGSVRVSVCSVVGD

Secondary structure (DSSP, 8-state):
---GGGEEEEEEEEEETTEEEEEEEEEETTEEEEEEEEEE-THHHHH-HHHHHHHHHHHHT---TTB--EEEEEEETTEEEEEEEPPSS-BHHHHHH-GGGGGGS-HHHHHHHHHHHHHHHHHHHHTTEE-S--SGGGEEEEETTEEEE--GGG-EEPPTT-S-EE----TT----GGG--HHHHHH-EE-HHHHHHHHHHHHHHHHTTSPPTTTT--HHHHHHHHSTTT---PPPPTT--HHHHHHHHHHT-SSGGGSPPHHHHHHHGGG--